Protein 8DZD (pdb70)

Solvent-accessible surface area: 12251 Å² total; per-residue (Å²): 124,16,80,98,52,150,25,1,1,30,92,0,1,154,8,102,2,42,1,3,19,0,0,9,0,0,110,92,62,30,56,85,47,2,78,133,7,1,55,45,11,93,106,50,64,108,57,6,34,79,11,1,59,73,21,1,68,62,0,20,89,38,102,80,71,20,12,66,96,10,0,50,28,28,30,76,50,78,126,42,10,9,0,27,149,33,4,100,67,11,6,79,4,2,31,76,50,131,39,9,2,30,67,1,11,96,44,0,116,153,49,78,68,105,53,88,53,0,17,115,79,158,47,84,77,65,158,34,3,4,33,106,0,1,144,8,104,3,44,1,5,17,0,0,1,0,0,84,89,62,31,54,96,100,2,70,175,8,0,65,42,8,88,117,52,59,58,108,5,26,90,39,1,32,101,70,1,67,98,1,21,88,34,99,71,68,20,15,51,96,12,0,59,44,30,44,105,64,78,140,86,10,144,16,24,183,123,6,99,67,11,5,95,9,2,29,98,55,135,34,7,2,28,66,1,18,89,45,0,123,144,38,39,79,89,2,22,7,0,7,28,80,83

Structure (mmCIF, N/CA/C/O backbone):
data_8DZD
#
_entry.id   8DZD
#
_cell.length_a   98.463
_cell.length_b   98.463
_cell.length_c   45.581
_cell.angle_alpha   90.000
_cell.angle_beta   90.000
_cell.angle_gamma   120.000
#
_symmetry.space_group_name_H-M   'P 6'
#
loop_
_entity.id
_entity.type
_entity.pdbx_description
1 polymer MS3494
2 branched beta-D-fructofuranose-(2-1)-a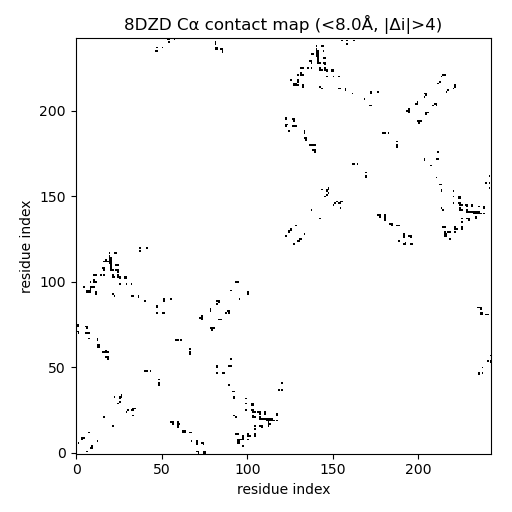lpha-D-glucopyranose
3 non-polymer 'ACETATE ION'
4 water water
#
loop_
_atom_site.group_PDB
_atom_site.id
_atom_site.type_symbol
_atom_site.label_atom_id
_atom_site.label_alt_id
_atom_site.label_comp_id
_atom_site.label_asym_id
_atom_site.label_entity_id
_atom_site.label_seq_id
_atom_site.pdbx_PDB_ins_code
_atom_site.Cartn_x
_atom_site.Cartn_y
_atom_site.Cartn_z
_atom_site.occupancy
_atom_site.B_iso_or_equiv
_atom_site.auth_seq_id
_atom_site.auth_comp_id
_atom_site.auth_asym_id
_atom_site.auth_atom_id
_atom_site.pd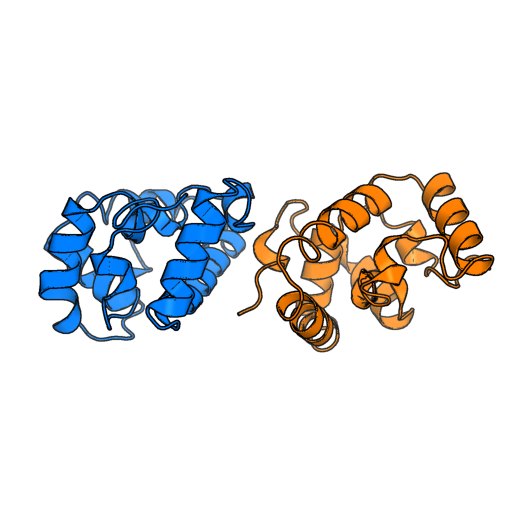bx_PDB_model_num
ATOM 1 N N . ASP A 1 2 ? 22.183 36.628 -12.608 1.000 43.764 33 ASP A N 1
ATOM 2 C CA . ASP A 1 2 ? 22.568 35.419 -11.826 1.000 43.082 33 ASP A CA 1
ATOM 3 C C . ASP A 1 2 ? 21.423 34.396 -11.797 1.000 33.697 33 ASP A C 1
ATOM 4 O O . ASP A 1 2 ? 21.701 33.218 -11.668 1.000 31.017 33 ASP A O 1
ATOM 9 N N . ALA A 1 3 ? 20.152 34.817 -11.896 1.000 31.480 34 ALA A N 1
ATOM 10 C CA . ALA A 1 3 ? 19.070 33.838 -12.034 1.000 27.755 34 ALA A CA 1
ATOM 11 C C . ALA A 1 3 ? 19.082 33.252 -13.449 1.000 30.059 34 ALA A C 1
ATOM 12 O O . ALA A 1 3 ? 19.463 33.922 -14.412 1.000 28.833 34 ALA A O 1
ATOM 14 N N . THR A 1 4 ? 18.621 32.007 -13.570 1.000 28.387 35 THR A N 1
ATOM 15 C CA . THR A 1 4 ? 18.246 31.430 -14.845 1.000 29.359 35 THR A CA 1
ATOM 16 C C . THR A 1 4 ? 16.726 31.515 -14.956 1.000 30.739 35 THR A C 1
ATOM 17 O O . THR A 1 4 ? 16.062 32.043 -14.060 1.000 28.922 35 THR A O 1
ATOM 21 N N . ASP A 1 5 ? 16.200 31.040 -16.093 1.000 30.422 36 ASP A N 1
ATOM 22 C CA . ASP A 1 5 ? 14.765 30.987 -16.345 1.000 31.673 36 ASP A CA 1
ATOM 23 C C . ASP A 1 5 ? 14.007 30.167 -15.288 1.000 27.325 36 ASP A C 1
ATOM 24 O O . ASP A 1 5 ? 12.828 30.426 -15.050 1.000 28.630 36 ASP A O 1
ATOM 29 N N . ASP A 1 6 ? 14.667 29.152 -14.719 1.000 24.641 37 ASP A N 1
ATOM 30 C CA . ASP A 1 6 ? 14.027 28.204 -13.819 1.000 26.788 37 ASP A CA 1
ATOM 31 C C . ASP A 1 6 ? 14.677 28.151 -12.435 1.000 26.268 37 ASP A C 1
ATOM 32 O O . ASP A 1 6 ? 14.171 27.447 -11.563 1.000 25.386 37 ASP A O 1
ATOM 37 N N . TYR A 1 7 ? 15.767 28.879 -12.204 1.000 25.245 38 TYR A N 1
ATOM 38 C CA . TYR A 1 7 ? 16.453 28.824 -10.922 1.000 27.646 38 TYR A CA 1
ATOM 39 C C . TYR A 1 7 ? 16.836 30.237 -10.481 1.000 26.292 38 TYR A C 1
ATOM 40 O O . TYR A 1 7 ? 17.412 30.974 -11.283 1.000 26.379 38 TYR A O 1
ATOM 49 N N . PRO A 1 8 ? 16.632 30.643 -9.202 1.000 23.624 39 PRO A N 1
ATOM 50 C CA . PRO A 1 8 ? 16.046 29.797 -8.154 1.000 25.927 39 PRO A CA 1
ATOM 51 C C . PRO A 1 8 ? 14.543 29.543 -8.191 1.000 23.336 39 PRO A C 1
ATOM 52 O O . PRO A 1 8 ? 14.081 28.584 -7.575 1.000 25.252 39 PRO A O 1
ATOM 56 N N . ILE A 1 9 ? 13.800 30.347 -8.950 1.000 21.111 40 ILE A N 1
ATOM 57 C CA . ILE A 1 9 ? 12.357 30.214 -9.007 1.000 19.848 40 ILE A CA 1
ATOM 58 C C . ILE A 1 9 ? 11.952 29.680 -10.381 1.000 21.192 40 ILE A C 1
ATOM 59 O O . ILE A 1 9 ? 12.275 30.278 -11.414 1.000 19.290 40 ILE A O 1
ATOM 64 N N . PRO A 1 10 ? 11.191 28.562 -10.432 1.000 21.120 41 PRO A N 1
ATOM 65 C CA . PRO A 1 10 ? 10.714 28.010 -11.691 1.000 19.749 41 PRO A CA 1
ATOM 66 C C . PRO A 1 10 ? 9.967 29.038 -12.515 1.000 19.383 41 PRO A C 1
ATOM 67 O O . PRO A 1 10 ? 9.147 29.808 -12.018 1.000 18.887 41 PRO A O 1
ATOM 71 N N . ASN A 1 11 ? 10.228 28.983 -13.824 1.000 19.989 42 ASN A N 1
ATOM 72 C CA . ASN A 1 11 ? 9.596 29.903 -14.748 1.000 21.640 42 ASN A CA 1
ATOM 73 C C . ASN A 1 11 ? 8.077 29.872 -14.622 1.000 18.866 42 ASN A C 1
ATOM 74 O O . ASN A 1 11 ? 7.431 30.920 -14.661 1.000 20.940 42 ASN A O 1
ATOM 79 N N . ARG A 1 12 ? 7.497 28.668 -14.519 1.000 20.322 43 ARG A N 1
ATOM 80 C CA . ARG A 1 12 ? 6.037 28.532 -14.467 1.000 22.602 43 ARG A CA 1
ATOM 81 C C . ARG A 1 12 ? 5.436 29.221 -13.240 1.000 18.952 43 ARG A C 1
ATOM 82 O O . ARG A 1 12 ? 4.294 29.703 -13.267 1.000 18.045 43 ARG A O 1
ATOM 90 N N . ILE A 1 13 ? 6.187 29.210 -12.132 1.000 18.934 44 ILE A N 1
ATOM 91 C CA . ILE A 1 13 ? 5.766 29.832 -10.886 1.000 17.914 44 ILE A CA 1
ATOM 92 C C . ILE A 1 13 ? 5.847 31.356 -10.998 1.000 19.506 44 ILE A C 1
ATOM 93 O O . ILE A 1 13 ? 5.035 32.073 -10.395 1.000 20.713 44 ILE A O 1
ATOM 98 N N . MET A 1 14 ? 6.838 31.877 -11.747 1.000 20.643 45 MET A N 1
ATOM 99 C CA . MET A 1 14 ? 6.923 33.319 -11.965 1.000 21.692 45 MET A CA 1
ATOM 100 C C . MET A 1 14 ? 5.793 33.818 -12.876 1.000 21.579 45 MET A C 1
ATOM 101 O O . MET A 1 14 ? 5.408 34.981 -12.806 1.000 20.966 45 MET A O 1
ATOM 106 N N . ARG A 1 15 ? 5.215 32.923 -13.687 1.000 23.385 46 ARG A N 1
ATOM 107 C CA . ARG A 1 15 ? 4.196 33.289 -14.662 1.000 24.084 46 ARG A CA 1
ATOM 108 C C . ARG A 1 15 ? 2.758 32.975 -14.234 1.000 24.699 46 ARG A C 1
ATOM 109 O O . ARG A 1 15 ? 1.812 33.552 -14.789 1.000 23.570 46 ARG A O 1
ATOM 117 N N . THR A 1 16 ? 2.568 32.089 -13.242 1.000 23.391 47 THR A N 1
ATOM 118 C CA . THR A 1 16 ? 1.222 31.608 -12.947 1.000 22.331 47 THR A CA 1
ATOM 119 C C . THR A 1 16 ? 0.334 32.734 -12.432 1.000 21.092 47 THR A C 1
ATOM 120 O O . THR A 1 16 ? 0.790 33.548 -11.648 1.000 21.293 47 THR A O 1
ATOM 124 N N . PRO A 1 17 ? -0.964 32.821 -12.832 1.000 22.864 48 PRO A N 1
ATOM 125 C CA . PRO A 1 17 ? -1.930 33.695 -12.158 1.000 23.266 48 PRO A CA 1
ATOM 126 C C . PRO A 1 17 ? -2.498 33.146 -10.843 1.000 21.592 48 PRO A C 1
ATOM 127 O O . PRO A 1 17 ? -3.249 33.816 -10.161 1.000 22.267 48 PRO A O 1
ATOM 131 N N . CYS A 1 18 ? -2.109 31.928 -10.465 1.000 22.447 49 CYS A N 1
ATOM 132 C CA . CYS A 1 18 ? -2.696 31.258 -9.316 1.000 21.731 49 CYS A CA 1
ATOM 133 C C . CYS A 1 18 ? -2.214 31.852 -7.989 1.000 21.557 49 CYS A C 1
ATOM 134 O O . CYS A 1 18 ? -1.106 32.386 -7.884 1.000 20.208 49 CYS A O 1
ATOM 137 N N . THR A 1 19 ? -3.045 31.674 -6.953 1.000 19.428 50 THR A N 1
ATOM 138 C CA . THR A 1 19 ? -2.651 31.941 -5.577 1.000 18.129 50 THR A CA 1
ATOM 139 C C . THR A 1 19 ? -1.798 30.787 -5.041 1.000 17.046 50 THR A C 1
ATOM 140 O O . THR A 1 19 ? -1.799 29.671 -5.587 1.000 17.113 50 THR A O 1
ATOM 144 N N . ALA A 1 20 ? -1.215 31.023 -3.857 1.000 16.505 51 ALA A N 1
ATOM 145 C CA . ALA A 1 20 ? -0.528 29.967 -3.138 1.000 16.217 51 ALA A CA 1
ATOM 146 C C . ALA A 1 20 ? -1.475 28.805 -2.875 1.000 16.229 51 ALA A C 1
ATOM 147 O O . ALA A 1 20 ? -1.072 27.641 -2.993 1.000 16.727 51 ALA A O 1
ATOM 149 N N . GLU A 1 21 ? -2.710 29.128 -2.479 1.000 16.188 52 GLU A N 1
ATOM 150 C CA . GLU A 1 21 ? -3.668 28.097 -2.078 1.000 17.361 52 GLU A CA 1
ATOM 151 C C . GLU A 1 21 ? -4.118 27.269 -3.281 1.000 17.293 52 GLU A C 1
ATOM 152 O O . GLU A 1 21 ? -4.407 26.069 -3.126 1.000 17.135 52 GLU A O 1
ATOM 158 N N . GLN A 1 22 ? -4.179 27.891 -4.468 1.000 15.694 53 GLN A N 1
ATOM 159 C CA . GLN A 1 22 ? -4.441 27.126 -5.685 1.000 16.679 53 GLN A CA 1
ATOM 160 C C . GLN A 1 22 ? -3.312 26.136 -5.983 1.000 16.493 53 GLN A C 1
ATOM 161 O O . GLN A 1 22 ? -3.559 24.977 -6.306 1.000 15.933 53 GLN A O 1
ATOM 167 N N . ILE A 1 23 ? -2.058 26.582 -5.868 1.000 17.568 54 ILE A N 1
ATOM 168 C CA . ILE A 1 23 ? -0.919 25.715 -6.151 1.000 16.838 54 ILE A CA 1
ATOM 169 C C . ILE A 1 23 ? -0.890 24.580 -5.134 1.000 16.867 54 ILE A C 1
ATOM 170 O O . ILE A 1 23 ? -0.604 23.439 -5.478 1.000 16.068 54 ILE A O 1
ATOM 175 N N . MET A 1 24 ? -1.178 24.907 -3.860 1.000 16.328 55 MET A N 1
ATOM 176 C CA . MET A 1 24 ? -1.128 23.891 -2.827 1.000 16.426 55 MET A CA 1
ATOM 177 C C . MET A 1 24 ? -2.219 22.832 -3.028 1.000 15.394 55 MET A C 1
ATOM 178 O O . MET A 1 24 ? -1.974 21.643 -2.821 1.000 17.227 55 MET A O 1
ATOM 183 N N . ALA A 1 25 ? -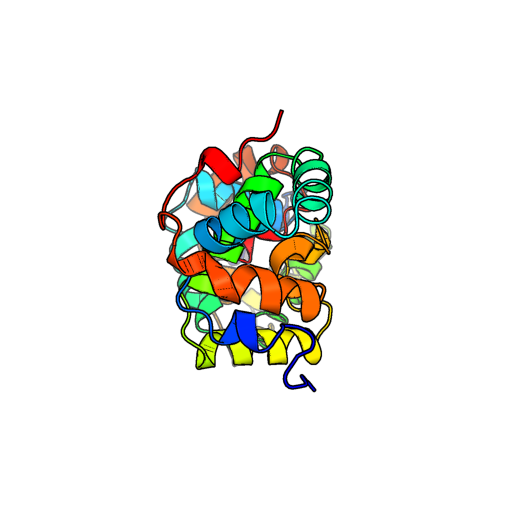3.441 23.266 -3.338 1.000 15.729 56 ALA A N 1
ATOM 184 C CA . ALA A 1 25 ? -4.532 22.345 -3.617 1.000 17.766 56 ALA A CA 1
ATOM 185 C C . ALA A 1 25 ? -4.186 21.427 -4.793 1.000 18.007 56 ALA A C 1
ATOM 186 O O . ALA A 1 25 ? -4.424 20.214 -4.729 1.000 17.876 56 ALA A O 1
ATOM 188 N N . ALA A 1 26 ? -3.590 22.010 -5.845 1.000 19.091 57 ALA A N 1
ATOM 189 C CA . ALA A 1 26 ? -3.102 21.223 -6.974 1.000 18.066 57 ALA A CA 1
ATOM 190 C C . ALA A 1 26 ? -2.058 20.213 -6.514 1.000 18.307 57 ALA A C 1
ATOM 191 O O . ALA A 1 26 ? -2.134 19.037 -6.886 1.000 19.592 57 ALA A O 1
ATOM 193 N N . ALA A 1 27 ? -1.074 20.653 -5.714 1.000 17.679 58 ALA A N 1
ATOM 194 C CA . ALA A 1 27 ? -0.033 19.758 -5.236 1.000 17.613 58 ALA A CA 1
ATOM 195 C C . ALA A 1 27 ? -0.631 18.578 -4.467 1.000 18.806 58 ALA A C 1
ATOM 196 O O . ALA A 1 27 ? -0.153 17.445 -4.582 1.000 17.520 58 ALA A O 1
ATOM 198 N N . ARG A 1 28 ? -1.636 18.872 -3.627 1.000 20.116 59 ARG A N 1
ATOM 199 C CA . ARG A 1 28 ? -2.299 17.856 -2.814 1.000 23.830 59 ARG A CA 1
ATOM 200 C C . ARG A 1 28 ? -2.807 16.719 -3.720 1.000 22.431 59 ARG A C 1
ATOM 201 O O . ARG A 1 28 ? -2.752 15.547 -3.338 1.000 23.396 59 ARG A O 1
ATOM 209 N N . ASP A 1 29 ? -3.221 17.045 -4.953 1.000 21.235 60 ASP A N 1
ATOM 210 C CA . ASP A 1 29 ? -3.746 16.061 -5.886 1.000 23.597 60 ASP A CA 1
ATOM 211 C C . ASP A 1 29 ? -2.682 15.484 -6.819 1.000 24.249 60 ASP A C 1
ATOM 212 O O . ASP A 1 29 ? -2.685 14.285 -7.037 1.000 25.244 60 ASP A O 1
ATOM 217 N N . VAL A 1 30 ? -1.794 16.299 -7.397 1.000 22.099 61 VAL A N 1
ATOM 218 C CA . VAL A 1 30 ? -0.928 15.839 -8.478 1.000 22.468 61 VAL A CA 1
ATOM 219 C C . VAL A 1 30 ? 0.527 15.697 -8.038 1.000 23.286 61 VAL A C 1
ATOM 220 O O . VAL A 1 30 ? 1.326 15.060 -8.734 1.000 22.839 61 VAL A O 1
ATOM 224 N N . GLU A 1 31 ? 0.908 16.308 -6.903 1.000 21.768 62 GLU A N 1
ATOM 225 C CA . GLU A 1 31 ? 2.236 16.127 -6.324 1.000 20.872 62 GLU A CA 1
ATOM 226 C C . GLU A 1 31 ? 2.115 15.861 -4.831 1.000 21.457 62 GLU A C 1
ATOM 227 O O . GLU A 1 31 ? 2.713 16.575 -4.023 1.000 18.141 62 GLU A O 1
ATOM 233 N N . PRO A 1 32 ? 1.372 14.797 -4.425 1.000 22.365 63 PRO A N 1
ATOM 234 C CA . PRO A 1 32 ? 1.064 14.599 -3.009 1.000 20.524 63 PRO A CA 1
ATOM 235 C C . PRO A 1 32 ? 2.284 14.384 -2.122 1.000 21.912 63 PRO A C 1
ATOM 236 O O . PRO A 1 32 ? 2.237 14.714 -0.943 1.000 23.397 63 PRO A O 1
ATOM 240 N N . VAL A 1 33 ? 3.355 13.764 -2.658 1.000 21.508 64 VAL A N 1
ATOM 241 C CA . VAL A 1 33 ? 4.541 13.559 -1.849 1.000 20.965 64 VAL A CA 1
ATOM 242 C C . VAL A 1 33 ? 5.188 14.906 -1.503 1.000 18.874 64 VAL A C 1
ATOM 243 O O . VAL A 1 33 ? 5.523 15.157 -0.337 1.000 18.915 64 VAL A O 1
ATOM 247 N N . TYR A 1 34 ? 5.331 15.789 -2.489 1.000 17.821 65 TYR A N 1
ATOM 248 C CA . TYR A 1 34 ? 5.802 17.154 -2.227 1.000 18.922 65 TYR A CA 1
ATOM 249 C C . TYR A 1 34 ? 4.929 17.901 -1.210 1.000 18.579 65 TYR A C 1
ATOM 250 O O . TYR A 1 34 ? 5.469 18.578 -0.335 1.000 17.556 65 TYR A O 1
ATOM 259 N N . TYR A 1 35 ? 3.585 17.774 -1.337 1.000 17.696 66 TYR A N 1
ATOM 260 C CA . TYR A 1 35 ? 2.693 18.468 -0.438 1.000 16.926 66 TYR A CA 1
ATOM 261 C C . TYR A 1 35 ? 2.911 17.970 0.999 1.000 16.549 66 TYR A C 1
ATOM 262 O O . TYR A 1 35 ? 3.031 18.772 1.926 1.000 16.323 66 TYR A O 1
ATOM 271 N N A GLU A 1 36 ? 2.965 16.648 1.175 0.500 17.839 67 GLU A N 1
ATOM 272 N N B GLU A 1 36 ? 2.956 16.642 1.175 0.500 17.223 67 GLU A N 1
ATOM 273 C CA A GLU A 1 36 ? 3.071 16.043 2.496 0.500 19.540 67 GLU A CA 1
ATOM 274 C CA B GLU A 1 36 ? 3.087 16.022 2.490 0.500 18.472 67 GLU A CA 1
ATOM 275 C C A GLU A 1 36 ? 4.434 16.329 3.144 0.500 19.194 67 GLU A C 1
ATOM 276 C C B GLU A 1 36 ? 4.436 16.343 3.144 0.500 18.593 67 GLU A C 1
ATOM 277 O O A GLU A 1 36 ? 4.523 16.535 4.361 0.500 18.897 67 GLU A O 1
ATOM 278 O O B GLU A 1 36 ? 4.520 16.548 4.362 0.500 18.396 67 GLU A O 1
ATOM 289 N N . ARG A 1 37 ? 5.510 16.358 2.347 1.000 18.092 68 ARG A N 1
ATOM 290 C CA . ARG A 1 37 ? 6.827 16.722 2.867 1.000 20.219 68 ARG A CA 1
ATOM 291 C C . ARG A 1 37 ? 6.821 18.170 3.359 1.000 18.758 68 ARG A C 1
ATOM 292 O O . ARG A 1 37 ? 7.312 18.496 4.444 1.000 18.920 68 ARG A O 1
ATOM 300 N N . TYR A 1 38 ? 6.210 19.037 2.559 1.000 17.459 69 TYR A N 1
ATOM 301 C CA . TYR A 1 38 ? 6.147 20.448 2.923 1.000 16.562 69 TYR A CA 1
ATOM 302 C C . TYR A 1 38 ? 5.320 20.655 4.191 1.000 16.493 69 TYR A C 1
ATOM 303 O O . TYR A 1 38 ? 5.749 21.382 5.090 1.000 16.695 69 TYR A O 1
ATOM 312 N N . MET A 1 39 ? 4.128 20.033 4.263 1.000 16.776 70 MET A N 1
ATOM 313 C CA . MET A 1 39 ? 3.258 20.248 5.416 1.000 17.273 70 MET A CA 1
ATOM 314 C C . MET A 1 39 ? 3.853 19.639 6.688 1.000 16.116 70 MET A C 1
ATOM 315 O O . MET A 1 39 ? 3.652 20.211 7.771 1.000 17.233 70 MET A O 1
ATOM 320 N N . THR A 1 40 ? 4.579 18.516 6.566 1.000 18.078 71 THR A N 1
ATOM 321 C CA . THR A 1 40 ? 5.298 17.933 7.704 1.000 21.048 71 THR A CA 1
ATOM 322 C C . THR A 1 40 ? 6.331 18.924 8.259 1.000 20.768 71 THR A C 1
ATOM 323 O O . THR A 1 40 ? 6.412 19.141 9.473 1.000 20.551 71 THR A O 1
ATOM 327 N N . ASP A 1 41 ? 7.089 19.543 7.348 1.000 18.891 72 ASP A N 1
ATOM 328 C CA . ASP A 1 41 ? 8.074 20.569 7.701 1.000 18.953 72 ASP A CA 1
ATOM 329 C C . ASP A 1 41 ? 7.391 21.776 8.360 1.000 18.522 72 ASP A C 1
ATOM 330 O O . ASP A 1 41 ? 7.714 22.186 9.469 1.000 18.613 72 ASP A O 1
ATOM 335 N N . TYR A 1 42 ? 6.366 22.311 7.695 1.000 18.334 73 TYR A N 1
ATOM 336 C CA . TYR A 1 42 ? 5.594 23.447 8.173 1.000 17.725 73 TYR A CA 1
ATOM 337 C C . TYR A 1 42 ? 5.032 23.222 9.588 1.000 19.723 73 TYR A C 1
ATOM 338 O O . TYR A 1 42 ? 5.126 24.112 10.427 1.000 17.090 73 TYR A O 1
ATOM 347 N N A LYS A 1 43 ? 4.444 22.048 9.841 0.500 20.821 74 LYS A N 1
ATOM 348 N N B LYS A 1 43 ? 4.442 22.050 9.840 0.500 21.207 74 LYS A N 1
ATOM 349 C CA A LYS A 1 43 ? 3.772 21.806 11.106 0.500 24.039 74 LYS A CA 1
ATOM 350 C CA B LYS A 1 43 ? 3.779 21.802 11.108 0.500 24.769 74 LYS A CA 1
ATOM 351 C C A LYS A 1 43 ? 4.777 21.730 12.261 0.500 25.507 74 LYS A C 1
ATOM 352 C C B LYS A 1 43 ? 4.780 21.731 12.263 0.500 25.946 74 LYS A C 1
ATOM 353 O O A LYS A 1 43 ? 4.388 21.942 13.409 0.500 27.291 74 LYS A O 1
ATOM 354 O O B LYS A 1 43 ? 4.390 21.943 13.410 0.500 27.702 74 LYS A O 1
ATOM 365 N N . ASN A 1 44 ? 6.053 21.436 11.967 1.000 24.794 75 ASN A N 1
ATOM 366 C CA . ASN A 1 44 ? 7.109 21.447 12.976 1.000 27.400 75 ASN A CA 1
ATOM 367 C C . ASN A 1 44 ? 7.653 22.846 13.283 1.000 27.927 75 ASN A C 1
ATOM 368 O O . ASN A 1 44 ? 8.541 22.979 14.116 1.000 30.285 75 ASN A O 1
ATOM 373 N N . LYS A 1 45 ? 7.154 23.895 12.638 1.000 25.335 76 LYS A N 1
ATOM 374 C CA . LYS A 1 45 ? 7.674 25.232 12.892 1.000 23.792 76 LYS A CA 1
ATOM 375 C C . LYS A 1 45 ? 6.819 25.921 13.934 1.000 22.179 76 LYS A C 1
ATOM 376 O O . LYS A 1 45 ? 5.612 25.650 14.016 1.000 22.403 76 LYS A O 1
ATOM 382 N N . PRO A 1 46 ? 7.400 26.873 14.707 1.000 24.602 77 PRO A N 1
ATOM 383 C CA . PRO A 1 46 ? 6.609 27.685 15.634 1.000 25.840 77 PRO A CA 1
ATOM 384 C C . PRO A 1 46 ? 5.561 28.512 14.894 1.000 25.115 77 PRO A C 1
ATOM 385 O O . PRO A 1 46 ? 5.743 28.834 13.707 1.000 21.532 77 PRO A O 1
ATOM 389 N N . PRO A 1 47 ? 4.463 28.921 15.575 1.000 27.231 78 PRO A N 1
ATOM 390 C CA . PRO A 1 47 ? 3.404 29.713 14.931 1.000 26.696 78 PRO A CA 1
ATOM 391 C C . PRO A 1 47 ? 3.877 30.997 14.229 1.000 24.908 78 PRO A C 1
ATOM 392 O O . PRO A 1 47 ? 3.405 31.316 13.127 1.000 23.607 78 PRO A O 1
ATOM 396 N N . HIS A 1 48 ? 4.854 31.699 14.806 1.000 23.431 79 HIS A N 1
AT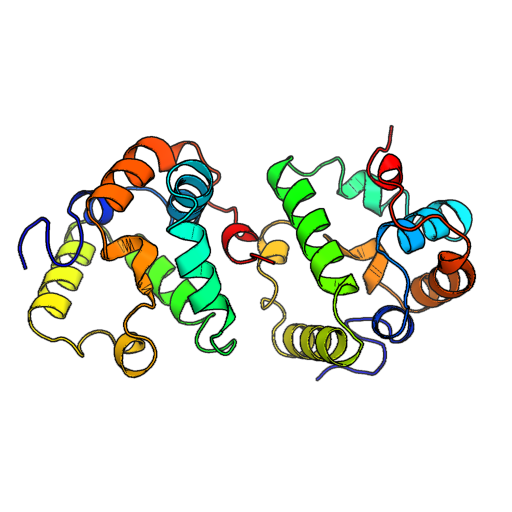OM 397 C CA . HIS A 1 48 ? 5.336 32.941 14.203 1.000 22.220 79 HIS A CA 1
ATOM 398 C C . HIS A 1 48 ? 6.036 32.656 12.865 1.000 20.472 79 HIS A C 1
ATOM 399 O O . HIS A 1 48 ? 5.992 33.474 11.953 1.000 19.550 79 HIS A O 1
ATOM 406 N N . VAL A 1 49 ? 6.677 31.486 12.745 1.000 20.663 80 VAL A N 1
ATOM 407 C CA . VAL A 1 49 ? 7.340 31.097 11.512 1.000 19.404 80 VAL A CA 1
ATOM 408 C C . VAL A 1 49 ? 6.312 30.665 10.465 1.000 17.037 80 VAL A C 1
ATOM 409 O O . VAL A 1 49 ? 6.449 30.997 9.297 1.000 16.891 80 VAL A O 1
ATOM 413 N N . GLN A 1 50 ? 5.342 29.851 10.866 1.000 16.638 81 GLN A N 1
ATOM 414 C CA . GLN A 1 50 ? 4.209 29.483 10.023 1.000 18.303 81 GLN A CA 1
ATOM 415 C C . GLN A 1 50 ? 3.526 30.705 9.416 1.000 17.213 81 GLN A C 1
ATOM 416 O O . GLN A 1 50 ? 3.322 30.789 8.191 1.000 18.148 81 GLN A O 1
ATOM 422 N N . GLN A 1 51 ? 3.219 31.676 10.263 1.000 17.155 82 GLN A N 1
ATOM 423 C CA . GLN A 1 51 ? 2.551 32.893 9.842 1.000 20.708 82 GLN A CA 1
ATOM 424 C C . GLN A 1 51 ? 3.423 33.679 8.847 1.000 18.405 82 GLN A C 1
ATOM 425 O O . GLN A 1 51 ? 2.932 34.207 7.842 1.000 15.327 82 GLN A O 1
ATOM 431 N N . ALA A 1 52 ? 4.721 33.772 9.135 1.000 17.407 83 ALA A N 1
ATOM 432 C CA . ALA A 1 52 ? 5.641 34.504 8.259 1.000 18.320 83 ALA A CA 1
ATOM 433 C C . ALA A 1 52 ? 5.732 33.857 6.870 1.000 16.061 83 ALA A C 1
ATOM 434 O O . ALA A 1 52 ? 5.781 34.574 5.866 1.000 16.285 83 ALA A O 1
ATOM 436 N N . ALA A 1 53 ? 5.756 32.517 6.815 1.000 15.334 84 ALA A N 1
ATOM 437 C CA . ALA A 1 53 ? 5.787 31.825 5.527 1.000 15.537 84 ALA A CA 1
ATOM 438 C C . ALA A 1 53 ? 4.508 32.105 4.748 1.000 15.644 84 ALA A C 1
ATOM 439 O O . ALA A 1 53 ? 4.565 32.399 3.547 1.000 17.795 84 ALA A O 1
ATOM 441 N N . ARG A 1 54 ? 3.326 31.983 5.399 1.000 16.201 85 ARG A N 1
ATOM 442 C CA . ARG A 1 54 ? 2.070 32.313 4.717 1.000 16.924 85 ARG A CA 1
ATOM 443 C C . ARG A 1 54 ? 2.076 33.759 4.201 1.000 17.400 85 ARG A C 1
ATOM 444 O O . ARG A 1 54 ? 1.768 34.021 3.021 1.000 16.895 85 ARG A O 1
ATOM 452 N N . ASP A 1 55 ? 2.489 34.696 5.060 1.000 16.079 86 ASP A N 1
ATOM 453 C CA . ASP A 1 55 ? 2.507 36.111 4.671 1.000 17.630 86 ASP A CA 1
ATOM 454 C C . ASP A 1 55 ? 3.430 36.330 3.474 1.000 16.043 86 ASP A C 1
ATOM 455 O O . ASP A 1 55 ? 3.050 37.009 2.522 1.000 15.358 86 ASP A O 1
ATOM 460 N N . ARG A 1 56 ? 4.634 35.722 3.505 1.000 17.290 87 ARG A N 1
ATOM 461 C CA . ARG A 1 56 ? 5.616 35.931 2.456 1.000 16.248 87 ARG A CA 1
ATOM 462 C C . ARG A 1 56 ? 5.207 35.301 1.121 1.000 16.061 87 ARG A C 1
ATOM 463 O O . ARG A 1 56 ? 5.469 35.885 0.068 1.000 15.362 87 ARG A O 1
ATOM 471 N N . ILE A 1 57 ? 4.592 34.106 1.149 1.000 16.634 88 ILE A N 1
ATOM 472 C CA . ILE A 1 57 ? 4.172 33.493 -0.102 1.000 16.607 88 ILE A CA 1
ATOM 473 C C . ILE A 1 57 ? 2.968 34.237 -0.691 1.000 17.805 88 ILE A C 1
ATOM 474 O O . ILE A 1 57 ? 2.827 34.334 -1.934 1.000 15.646 88 ILE A O 1
ATOM 479 N N . HIS A 1 58 ? 2.077 34.734 0.177 1.000 18.497 89 HIS A N 1
ATOM 480 C CA . HIS A 1 58 ? 0.997 35.614 -0.286 1.000 19.515 89 HIS A CA 1
ATOM 481 C C . HIS A 1 58 ? 1.566 36.868 -0.953 1.000 20.113 89 HIS A C 1
ATOM 482 O O . HIS A 1 58 ? 1.116 37.263 -2.034 1.000 19.086 89 HIS A O 1
ATOM 489 N N . TRP A 1 59 ? 2.599 37.471 -0.357 1.000 19.919 90 TRP A N 1
ATOM 490 C CA . TRP A 1 59 ? 3.255 38.617 -0.989 1.000 18.635 90 TRP A CA 1
ATOM 491 C C . TRP A 1 59 ? 3.799 38.237 -2.374 1.000 19.090 90 TRP A C 1
ATOM 492 O O . TRP A 1 59 ? 3.547 38.913 -3.368 1.000 18.196 90 TRP A O 1
ATOM 503 N N . PHE A 1 60 ? 4.496 37.099 -2.451 1.000 18.537 91 PHE A N 1
ATOM 504 C CA . PHE A 1 60 ? 5.115 36.660 -3.676 1.000 19.128 91 PHE A CA 1
ATOM 505 C C . PHE A 1 60 ? 4.078 36.542 -4.795 1.000 20.779 91 PHE A C 1
ATOM 506 O O . PHE A 1 60 ? 4.270 37.107 -5.882 1.000 20.072 91 PHE A O 1
ATOM 514 N N . PHE A 1 61 ? 2.977 35.809 -4.542 1.000 19.546 92 PHE A N 1
ATOM 515 C CA . PHE A 1 61 ? 1.989 35.595 -5.591 1.000 20.281 92 PHE A CA 1
ATOM 516 C C . PHE A 1 61 ? 1.127 36.845 -5.833 1.000 23.384 92 PHE A C 1
ATOM 517 O O . PHE A 1 61 ? 0.424 36.905 -6.841 1.000 23.918 92 PHE A O 1
ATOM 525 N N . SER A 1 62 ? 1.195 37.848 -4.956 1.000 23.104 93 SER A N 1
ATOM 526 C CA . SER A 1 62 ? 0.554 39.135 -5.218 1.000 26.984 93 SER A CA 1
ATOM 527 C C . SER A 1 62 ? 1.311 39.947 -6.273 1.000 27.669 93 SER A C 1
ATOM 528 O O . SER A 1 62 ? 0.730 40.854 -6.850 1.000 28.086 93 SER A O 1
ATOM 531 N N . MET A 1 63 ? 2.579 39.625 -6.553 1.000 25.047 94 MET A N 1
ATOM 532 C CA . MET A 1 63 ? 3.344 40.365 -7.534 1.000 25.154 94 MET A CA 1
ATOM 533 C C . MET A 1 63 ? 3.011 39.862 -8.935 1.000 27.773 94 MET A C 1
ATOM 534 O O . MET A 1 63 ? 2.601 38.711 -9.114 1.000 26.426 94 MET A O 1
ATOM 539 N N . ASP A 1 64 ? 3.297 40.709 -9.926 1.000 29.644 95 ASP A N 1
ATOM 540 C CA . ASP A 1 64 ? 3.335 40.317 -11.332 1.000 29.919 95 ASP A CA 1
ATOM 541 C C . ASP A 1 64 ? 4.673 39.647 -11.633 1.000 27.674 95 ASP A C 1
ATOM 542 O O . ASP A 1 64 ? 5.525 39.500 -10.741 1.000 27.819 95 ASP A O 1
ATOM 547 N N . TYR A 1 65 ? 4.855 39.220 -12.894 1.000 25.515 96 TYR A N 1
ATOM 548 C CA . TYR A 1 65 ? 6.067 38.531 -13.311 1.000 26.278 96 TYR A CA 1
ATOM 549 C C . TYR A 1 65 ? 7.300 39.367 -12.964 1.000 27.286 96 TYR A C 1
ATOM 550 O O . TYR A 1 65 ? 8.306 38.823 -12.524 1.000 23.840 96 TYR A O 1
ATOM 559 N N . ALA A 1 66 ? 7.248 40.677 -13.226 1.000 29.085 97 ALA A N 1
ATOM 560 C CA . ALA A 1 66 ? 8.402 41.537 -13.038 1.000 29.323 97 ALA A CA 1
ATOM 561 C C . ALA A 1 66 ? 8.864 41.489 -11.577 1.000 28.227 97 ALA A C 1
ATOM 562 O O . ALA A 1 66 ? 10.059 41.372 -11.324 1.000 28.603 97 ALA A O 1
ATOM 564 N N . GLY A 1 67 ? 7.914 41.577 -10.628 1.000 27.534 98 GLY A N 1
ATOM 565 C CA . GLY A 1 67 ? 8.244 41.534 -9.210 1.000 26.871 98 GLY A CA 1
ATOM 566 C C . GLY A 1 67 ? 8.827 40.176 -8.799 1.000 25.520 98 GLY A C 1
ATOM 567 O O . GLY A 1 67 ? 9.848 40.084 -8.112 1.000 24.062 98 GLY A O 1
ATOM 568 N N . ARG A 1 68 ? 8.187 39.110 -9.274 1.000 20.941 99 ARG A N 1
ATOM 569 C CA . ARG A 1 68 ? 8.636 37.758 -8.989 1.000 21.421 99 ARG A CA 1
ATOM 570 C C . ARG A 1 68 ? 10.034 37.503 -9.537 1.000 21.455 99 ARG A C 1
ATOM 571 O O . ARG A 1 68 ? 10.853 36.864 -8.896 1.000 19.273 99 ARG A O 1
ATOM 579 N N . ARG A 1 69 ? 10.284 37.948 -10.773 1.000 22.435 100 ARG A N 1
ATOM 580 C CA . ARG A 1 69 ? 11.584 37.807 -11.401 1.000 23.109 100 ARG A CA 1
ATOM 581 C C . ARG A 1 69 ? 12.651 38.599 -10.632 1.000 19.701 100 ARG A C 1
ATOM 582 O O . ARG A 1 69 ? 13.774 38.127 -10.519 1.000 20.748 100 ARG A O 1
ATOM 590 N N . GLN A 1 70 ? 12.343 39.803 -10.167 1.000 21.633 101 GLN A N 1
ATOM 591 C CA . GLN A 1 70 ? 13.296 40.606 -9.401 1.000 24.481 101 GLN A CA 1
ATOM 592 C C . GLN A 1 70 ? 13.637 39.910 -8.077 1.000 23.760 101 GLN A C 1
ATOM 593 O O . GLN A 1 70 ? 14.808 39.907 -7.682 1.000 21.789 101 GLN A O 1
ATOM 599 N N . TYR A 1 71 ? 12.632 39.253 -7.460 1.000 20.872 102 TYR A N 1
ATOM 600 C CA . TYR A 1 71 ? 12.847 38.458 -6.258 1.000 21.266 102 TYR A CA 1
ATOM 601 C C . TYR A 1 71 ? 13.786 37.295 -6.561 1.000 21.357 102 TYR A C 1
ATOM 602 O O . TYR A 1 71 ? 14.693 37.004 -5.785 1.000 21.493 102 TYR A O 1
ATOM 611 N N . SER A 1 72 ? 13.564 36.614 -7.693 1.000 20.406 103 SER A N 1
ATOM 612 C CA . SER A 1 72 ? 14.414 35.507 -8.101 1.000 21.103 103 SER A CA 1
ATOM 613 C C . SER A 1 72 ? 15.854 35.991 -8.296 1.000 21.332 103 SER A C 1
ATOM 614 O O . SER A 1 72 ? 16.792 35.305 -7.946 1.000 22.501 103 SER A O 1
ATOM 617 N N . GLU A 1 73 ? 16.012 37.155 -8.920 1.000 23.593 104 GLU A N 1
ATOM 618 C CA . GLU A 1 73 ? 17.321 37.739 -9.163 1.000 25.893 104 GLU A CA 1
ATOM 619 C C . GLU A 1 73 ? 17.998 38.097 -7.839 1.000 22.317 104 GLU A C 1
ATOM 620 O O . GLU A 1 73 ? 19.170 37.822 -7.657 1.000 25.685 104 GLU A O 1
ATOM 626 N N . ASN A 1 74 ? 17.261 38.730 -6.938 1.000 23.018 105 ASN A N 1
ATOM 627 C CA . ASN A 1 74 ? 17.756 39.119 -5.624 1.000 22.877 105 ASN A CA 1
ATOM 628 C C . ASN A 1 74 ? 18.274 37.891 -4.876 1.000 23.141 105 ASN A C 1
ATOM 629 O O . ASN A 1 74 ? 19.365 37.924 -4.306 1.000 25.632 105 ASN A O 1
ATOM 634 N N . THR A 1 75 ? 17.505 36.799 -4.868 1.000 21.272 106 THR A N 1
ATOM 635 C CA . THR A 1 75 ? 17.886 35.592 -4.148 1.000 21.825 106 THR A CA 1
ATOM 636 C C . THR A 1 75 ? 18.971 34.817 -4.898 1.000 23.868 106 THR A C 1
ATOM 637 O O . THR A 1 75 ? 19.747 34.124 -4.270 1.000 26.307 106 THR A O 1
ATOM 641 N N . ALA A 1 76 ? 19.045 34.910 -6.234 1.000 24.538 107 ALA A N 1
ATOM 642 C CA . ALA A 1 76 ? 20.134 34.302 -6.991 1.000 25.315 107 ALA A CA 1
ATOM 643 C C . ALA A 1 76 ? 21.469 34.990 -6.677 1.000 24.163 107 ALA A C 1
ATOM 644 O O . ALA A 1 76 ? 22.488 34.339 -6.549 1.000 24.929 107 ALA A O 1
ATOM 646 N N . THR A 1 77 ? 21.469 36.313 -6.552 1.000 27.260 108 THR A N 1
ATOM 647 C CA . THR A 1 77 ? 22.709 37.055 -6.349 1.000 29.267 108 THR A CA 1
ATOM 648 C C . THR A 1 77 ? 23.115 37.049 -4.863 1.000 31.362 108 THR A C 1
ATOM 649 O O . THR A 1 77 ? 24.294 37.145 -4.538 1.000 34.095 108 THR A O 1
ATOM 653 N N . ASP A 1 78 ? 22.147 36.905 -3.947 1.000 27.393 109 ASP A N 1
ATOM 654 C CA . ASP A 1 78 ? 22.431 36.894 -2.514 1.000 25.153 109 ASP A CA 1
ATOM 655 C C . ASP A 1 78 ? 21.596 35.798 -1.854 1.000 23.404 109 ASP A C 1
ATOM 656 O O . ASP A 1 78 ? 20.403 35.978 -1.630 1.000 20.983 109 ASP A O 1
ATOM 661 N N . ALA A 1 79 ? 22.255 34.687 -1.529 1.000 26.114 110 ALA A N 1
ATOM 662 C CA . ALA A 1 79 ? 21.630 33.530 -0.887 1.000 27.699 110 ALA A CA 1
ATOM 663 C C . ALA A 1 79 ? 21.011 33.859 0.471 1.000 28.196 110 ALA A C 1
ATOM 664 O O . ALA A 1 79 ? 20.217 33.063 0.971 1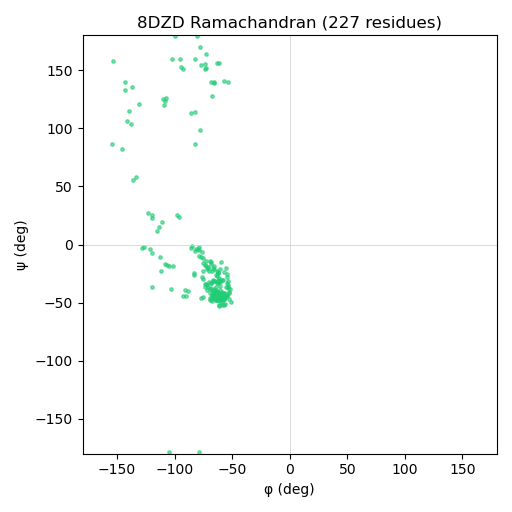.000 25.602 110 ALA A O 1
ATOM 666 N N . PHE A 1 80 ? 21.351 35.025 1.059 1.000 22.952 111 PHE A N 1
ATOM 667 C CA . PHE A 1 80 ? 20.861 35.406 2.390 1.000 21.199 111 PHE A CA 1
ATOM 668 C C . PHE A 1 80 ? 19.941 36.621 2.297 1.000 19.623 111 PHE A C 1
ATOM 669 O O . PHE A 1 80 ? 19.685 37.291 3.298 1.000 21.410 111 PHE A O 1
ATOM 677 N N . PHE A 1 81 ? 19.483 36.944 1.073 1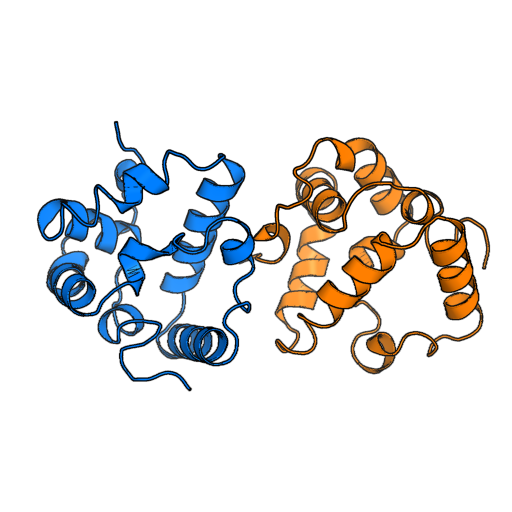.000 19.005 112 PHE A N 1
ATOM 678 C CA . PHE A 1 81 ? 18.564 38.050 0.832 1.000 18.556 112 PHE A CA 1
ATOM 679 C C . PHE A 1 81 ? 17.277 37.903 1.649 1.000 18.220 112 PHE A C 1
ATOM 680 O O . PHE A 1 81 ? 16.762 38.875 2.188 1.000 17.779 112 PHE A O 1
ATOM 688 N N . GLU A 1 82 ? 16.707 36.690 1.623 1.000 17.193 113 GLU A N 1
ATOM 689 C CA . GLU A 1 82 ? 15.417 36.425 2.258 1.000 17.262 113 GLU A CA 1
ATOM 690 C C . GLU A 1 82 ? 15.596 36.183 3.755 1.000 15.559 113 GLU A C 1
ATOM 691 O O . GLU A 1 82 ? 16.161 35.155 4.144 1.000 16.523 113 GLU A O 1
ATOM 697 N N . GLN A 1 83 ? 15.058 37.094 4.571 1.000 15.368 114 GLN A N 1
ATOM 698 C CA . GLN A 1 83 ? 15.260 37.027 6.015 1.000 16.785 114 GLN A CA 1
ATOM 699 C C . GLN A 1 83 ? 14.580 35.794 6.634 1.000 16.088 114 GLN A C 1
ATOM 700 O O . GLN A 1 83 ? 15.064 35.263 7.644 1.000 17.185 114 GLN A O 1
ATOM 706 N N . LEU A 1 84 ? 13.462 35.324 6.048 1.000 16.811 115 LEU A N 1
ATOM 707 C CA . LEU A 1 84 ? 12.778 34.142 6.560 1.000 19.100 115 LEU A CA 1
ATOM 708 C C . LEU A 1 84 ? 13.699 32.926 6.562 1.000 19.630 115 LEU A C 1
ATOM 709 O O . LEU A 1 84 ? 13.562 32.076 7.440 1.000 19.519 115 LEU A O 1
ATOM 714 N N . ALA A 1 85 ? 14.646 32.864 5.620 1.000 19.126 116 ALA A N 1
ATOM 715 C CA . ALA A 1 85 ? 15.558 31.746 5.510 1.000 18.999 116 ALA A CA 1
ATOM 716 C C . ALA A 1 85 ? 16.451 31.571 6.741 1.000 18.642 116 ALA A C 1
ATOM 717 O O . ALA A 1 85 ? 17.000 30.485 6.956 1.000 20.817 116 ALA A O 1
ATOM 719 N N . TRP A 1 86 ? 16.677 32.632 7.522 1.000 17.561 117 TRP A N 1
ATOM 720 C CA . TRP A 1 86 ? 17.411 32.483 8.782 1.000 19.803 117 TRP A CA 1
ATOM 721 C C . TRP A 1 86 ? 16.693 31.570 9.774 1.000 20.006 117 TRP A C 1
ATOM 722 O O . TRP A 1 86 ? 17.311 31.031 10.683 1.000 21.498 117 TRP A O 1
ATOM 733 N N . MET A 1 87 ? 15.386 31.471 9.619 1.000 18.460 118 MET A N 1
ATOM 734 C CA . MET A 1 87 ? 14.558 30.661 10.488 1.000 22.696 118 MET A CA 1
ATOM 735 C C . MET A 1 87 ? 14.183 29.355 9.787 1.000 21.769 118 MET A C 1
ATOM 736 O O . MET A 1 87 ? 14.103 28.324 10.434 1.000 23.372 118 MET A O 1
ATOM 741 N N . TRP A 1 88 ? 13.907 29.408 8.478 1.000 17.854 119 TRP A N 1
ATOM 742 C CA . TRP A 1 88 ? 13.368 28.265 7.766 1.000 15.710 119 TRP A CA 1
ATOM 743 C C . TRP A 1 88 ? 13.747 28.364 6.294 1.000 15.899 119 TRP A C 1
ATOM 744 O O . TRP A 1 88 ? 12.973 28.865 5.494 1.000 15.184 119 TRP A O 1
ATOM 755 N N . PRO A 1 89 ? 14.939 27.867 5.898 1.000 15.512 120 PRO A N 1
ATOM 756 C CA . PRO A 1 89 ? 15.374 27.959 4.509 1.000 15.433 120 PRO A CA 1
ATOM 757 C C . PRO A 1 89 ? 14.380 27.405 3.501 1.000 15.316 120 PRO A C 1
ATOM 758 O O . PRO A 1 89 ? 14.288 27.932 2.405 1.000 17.018 120 PRO A O 1
ATOM 762 N N . ASN A 1 90 ? 13.652 26.335 3.867 1.000 15.413 121 ASN A N 1
ATOM 763 C CA . ASN A 1 90 ? 12.746 25.641 2.959 1.000 14.996 121 ASN A CA 1
ATOM 764 C C . ASN A 1 90 ? 11.290 26.089 3.136 1.000 15.068 121 ASN A C 1
ATOM 765 O O . ASN A 1 90 ? 10.375 25.351 2.756 1.000 15.217 121 ASN A O 1
ATOM 770 N N . TRP A 1 91 ? 11.083 27.318 3.634 1.000 14.198 122 TRP A N 1
ATOM 771 C CA . TRP A 1 91 ? 9.744 27.898 3.814 1.000 14.936 122 TRP A CA 1
ATOM 772 C C . TRP A 1 91 ? 8.913 27.886 2.530 1.000 13.634 122 TRP A C 1
ATOM 773 O O . TRP A 1 91 ? 7.667 27.944 2.604 1.000 14.743 122 TRP A O 1
ATOM 784 N N . ALA A 1 92 ? 9.550 27.873 1.348 1.000 14.615 123 ALA A N 1
ATOM 785 C CA . ALA A 1 92 ? 8.820 27.884 0.073 1.000 14.305 123 ALA A CA 1
ATOM 786 C C . ALA A 1 92 ? 9.169 26.701 -0.816 1.000 15.254 123 ALA A C 1
ATOM 787 O O . ALA A 1 92 ? 8.999 26.775 -2.047 1.000 14.627 123 ALA A O 1
ATOM 789 N N . LYS A 1 93 ? 9.580 25.585 -0.196 1.000 16.828 124 LYS A N 1
ATOM 790 C CA . LYS A 1 93 ? 10.074 24.442 -0.953 1.000 17.840 124 LYS A CA 1
ATOM 791 C C . LYS A 1 93 ? 9.025 23.878 -1.913 1.000 19.147 124 LYS A C 1
ATOM 792 O O . LYS A 1 93 ? 9.344 23.544 -3.052 1.000 18.806 124 LYS A O 1
ATOM 798 N N . LEU A 1 94 ? 7.754 23.835 -1.478 1.000 18.820 125 LEU A N 1
ATOM 799 C CA . LEU A 1 94 ? 6.698 23.312 -2.335 1.000 17.621 125 LEU A CA 1
ATOM 800 C C . LEU A 1 94 ? 6.557 24.121 -3.630 1.000 17.894 125 LEU A C 1
ATOM 801 O O . LEU A 1 94 ? 6.177 23.566 -4.650 1.000 20.279 125 LEU A O 1
ATOM 806 N N . PHE A 1 95 ? 6.841 25.425 -3.576 1.000 17.260 126 PHE A N 1
ATOM 807 C CA . PHE A 1 95 ? 6.644 26.347 -4.684 1.000 17.469 126 PHE A CA 1
ATOM 808 C C . PHE A 1 95 ? 7.895 26.447 -5.561 1.000 19.939 126 PHE A C 1
ATOM 809 O O . PHE A 1 95 ? 7.767 26.562 -6.784 1.000 19.735 126 PHE A O 1
ATOM 817 N N . PHE A 1 96 ? 9.101 26.445 -4.947 1.000 18.755 127 PHE A N 1
ATOM 818 C CA . PHE A 1 96 ? 10.295 26.856 -5.670 1.000 20.190 127 PHE A CA 1
ATOM 819 C C . PHE A 1 96 ? 11.314 25.736 -5.920 1.000 23.169 127 PHE A C 1
ATOM 820 O O . PHE A 1 96 ? 12.272 25.955 -6.679 1.000 26.996 127 PHE A O 1
ATOM 828 N N . ASN A 1 97 ? 11.160 24.573 -5.293 1.000 22.667 128 ASN A N 1
ATOM 829 C CA . ASN A 1 97 ? 12.187 23.530 -5.312 1.000 23.748 128 ASN A CA 1
ATOM 830 C C . ASN A 1 97 ? 12.538 23.063 -6.735 1.000 24.504 128 ASN A C 1
ATOM 831 O O . ASN A 1 97 ? 13.734 22.947 -7.046 1.000 23.516 128 ASN A O 1
ATOM 836 N N . ASN A 1 98 ? 11.552 22.689 -7.560 1.000 23.092 129 ASN A N 1
ATOM 837 C CA . ASN A 1 98 ? 11.922 22.223 -8.892 1.000 24.727 129 ASN A CA 1
ATOM 838 C C . ASN A 1 98 ? 10.833 22.428 -9.933 1.000 24.474 129 ASN A C 1
ATOM 839 O O . ASN A 1 98 ? 9.620 22.472 -9.669 1.000 23.456 129 ASN A O 1
ATOM 844 N N . LYS A 1 99 ? 11.329 22.453 -11.177 1.000 24.534 130 LYS A N 1
ATOM 845 C CA . LYS A 1 99 ? 10.496 22.843 -12.288 1.000 27.540 130 LYS A CA 1
ATOM 846 C C . LYS A 1 99 ? 9.515 21.735 -12.670 1.000 26.735 130 LYS A C 1
ATOM 847 O O . LYS A 1 99 ? 8.508 22.061 -13.294 1.000 28.483 130 LYS A O 1
ATOM 853 N N . GLY A 1 100 ? 9.781 20.463 -12.351 1.000 25.617 131 GLY A N 1
ATOM 854 C CA . GLY A 1 100 ? 8.826 19.406 -12.672 1.000 24.853 131 GLY A CA 1
ATOM 855 C C . GLY A 1 100 ? 7.538 19.537 -11.858 1.000 23.894 131 GLY A C 1
ATOM 856 O O . GLY A 1 100 ? 6.416 19.493 -12.385 1.000 23.510 131 GLY A O 1
ATOM 857 N N . VAL A 1 101 ? 7.731 19.717 -10.542 1.000 24.352 132 VAL A N 1
ATOM 858 C CA . VAL A 1 101 ? 6.630 19.972 -9.636 1.000 22.490 132 VAL A CA 1
ATOM 859 C C . VAL A 1 101 ? 5.876 21.240 -10.054 1.000 21.607 132 VAL A C 1
ATOM 860 O O . VAL A 1 101 ? 4.635 21.255 -10.084 1.000 20.751 132 VAL A O 1
ATOM 864 N N . ALA A 1 102 ? 6.629 22.298 -10.414 1.000 22.279 133 ALA A N 1
ATOM 865 C CA . ALA A 1 102 ? 6.056 23.569 -10.840 1.000 21.087 133 ALA A CA 1
ATOM 866 C C . ALA A 1 102 ? 5.165 23.406 -12.081 1.000 22.315 133 ALA A C 1
ATOM 867 O O . ALA A 1 102 ? 4.085 24.000 -12.157 1.000 21.743 133 ALA A O 1
ATOM 869 N N . ALA A 1 103 ? 5.607 22.595 -13.045 1.000 23.054 134 ALA A N 1
ATOM 870 C CA . ALA A 1 103 ? 4.843 22.365 -14.267 1.000 25.451 134 ALA A CA 1
ATOM 871 C C . ALA A 1 103 ? 3.547 21.618 -13.945 1.000 23.471 134 ALA A C 1
ATOM 872 O O . ALA A 1 103 ? 2.496 22.022 -14.425 1.000 25.500 134 ALA A O 1
ATOM 874 N N . ASN A 1 104 ? 3.625 20.563 -13.111 1.000 24.497 135 ASN A N 1
ATOM 875 C CA . ASN A 1 104 ? 2.457 19.744 -12.803 1.000 26.873 135 ASN A CA 1
ATOM 876 C C . ASN A 1 104 ? 1.397 20.556 -12.048 1.000 26.337 135 ASN A C 1
ATOM 877 O O . ASN A 1 104 ? 0.196 20.443 -12.334 1.000 24.687 135 ASN A O 1
ATOM 882 N N . THR A 1 105 ? 1.838 21.325 -11.037 1.000 22.963 136 THR A N 1
ATOM 883 C CA . THR A 1 105 ? 0.914 22.104 -10.243 1.000 22.617 136 THR A CA 1
ATOM 884 C C . THR A 1 105 ? 0.320 23.251 -11.065 1.000 23.418 136 THR A C 1
ATOM 885 O O . THR A 1 105 ? -0.885 23.499 -11.001 1.000 22.388 136 THR A O 1
ATOM 889 N N . THR A 1 106 ? 1.135 24.001 -11.817 1.000 20.877 137 THR A N 1
ATOM 890 C CA . THR A 1 106 ? 0.612 25.160 -12.547 1.000 22.562 137 THR A CA 1
ATOM 891 C C . THR A 1 106 ? -0.259 24.739 -13.741 1.000 22.462 137 THR A C 1
ATOM 892 O O . THR A 1 106 ? -1.072 25.518 -14.220 1.000 23.777 137 THR A O 1
ATOM 896 N N . ASP A 1 107 ? -0.101 23.507 -14.223 1.000 23.156 138 ASP A N 1
ATOM 897 C CA . ASP A 1 107 ? -0.961 22.990 -15.276 1.000 24.218 138 ASP A CA 1
ATOM 898 C C . ASP A 1 107 ? -2.418 22.904 -14.829 1.000 26.310 138 ASP A C 1
ATOM 899 O O . ASP A 1 107 ? -3.276 22.935 -15.703 1.000 24.382 138 ASP A O 1
ATOM 904 N N . VAL A 1 108 ? -2.699 22.746 -13.509 1.000 24.212 139 VAL A N 1
ATOM 905 C CA . VAL A 1 108 ? -4.068 22.540 -13.054 1.000 23.875 139 VAL A CA 1
ATOM 906 C C . VAL A 1 108 ? -4.513 23.490 -11.937 1.000 24.436 139 VAL A C 1
ATOM 907 O O . VAL A 1 108 ? -5.697 23.486 -11.601 1.000 20.913 139 VAL A O 1
ATOM 911 N N . CYS A 1 109 ? -3.638 24.368 -11.419 1.000 22.401 140 CYS A N 1
ATOM 912 C CA . CYS A 1 109 ? -3.959 25.131 -10.212 1.000 23.585 140 CYS A CA 1
ATOM 913 C C . CYS A 1 109 ? -5.181 26.034 -10.414 1.000 22.729 140 CYS A C 1
ATOM 914 O O . CYS A 1 109 ? -5.913 26.301 -9.463 1.000 19.497 140 CYS A O 1
ATOM 917 N N . GLU A 1 110 ? -5.430 26.483 -11.649 1.000 21.644 141 GLU A N 1
ATOM 918 C CA . GLU A 1 110 ? -6.507 27.426 -11.913 1.000 24.612 141 GLU A CA 1
ATOM 919 C C . GLU A 1 110 ? -7.872 26.782 -11.704 1.000 20.987 141 GLU A C 1
ATOM 920 O O . GLU A 1 110 ? -8.853 27.476 -11.638 1.000 21.027 141 GLU A O 1
ATOM 926 N N . GLN A 1 111 ? -7.947 25.460 -11.620 1.000 23.101 142 GLN A N 1
ATOM 927 C CA . GLN A 1 111 ? -9.209 24.762 -11.422 1.000 24.491 142 GLN A CA 1
ATOM 928 C C . GLN A 1 111 ? -9.649 24.811 -9.956 1.000 24.994 142 GLN A C 1
ATOM 929 O O . GLN A 1 111 ? -10.755 24.376 -9.656 1.000 25.827 142 GLN A O 1
ATOM 935 N N . TYR A 1 112 ? -8.784 25.274 -9.041 1.000 21.263 143 TYR A N 1
ATOM 936 C CA . TYR A 1 112 ? -9.088 25.222 -7.618 1.000 20.771 143 TYR A CA 1
ATOM 937 C C . TYR A 1 112 ? -9.511 26.603 -7.129 1.000 21.987 143 TYR A C 1
ATOM 938 O O . TYR A 1 112 ? -9.209 27.622 -7.745 1.000 21.565 143 TYR A O 1
ATOM 947 N N . PRO A 1 113 ? -10.214 26.695 -5.983 1.000 21.778 144 PRO A N 1
ATOM 948 C CA . PRO A 1 113 ? -10.592 27.991 -5.434 1.000 22.484 144 PRO A CA 1
ATOM 949 C C . PRO A 1 113 ? -9.397 28.811 -4.912 1.000 22.365 144 PRO A C 1
ATOM 950 O O . PRO A 1 113 ? -8.472 28.294 -4.293 1.000 18.627 144 PRO A O 1
ATOM 954 N N . PRO A 1 114 ? -9.401 30.138 -5.152 1.000 21.456 145 PRO A N 1
ATOM 955 C CA . PRO A 1 114 ? -8.272 30.991 -4.796 1.000 21.096 145 PRO A CA 1
ATOM 956 C C . PRO A 1 114 ? -7.966 31.078 -3.300 1.000 21.042 145 PRO A C 1
ATOM 957 O O . PRO A 1 114 ? -6.794 31.266 -2.951 1.000 20.796 145 PRO A O 1
ATOM 961 N N . ASP A 1 115 ? -8.980 30.972 -2.433 1.000 19.562 146 ASP A N 1
ATOM 962 C CA . ASP A 1 115 ? -8.803 31.393 -1.039 1.000 23.277 146 ASP A CA 1
ATOM 963 C C . ASP A 1 115 ? -9.023 30.261 -0.042 1.000 22.505 146 ASP A C 1
ATOM 964 O O . ASP A 1 115 ? -9.264 30.521 1.147 1.000 24.899 146 ASP A O 1
ATOM 969 N N . ASP A 1 116 ? -8.874 29.007 -0.494 1.000 21.873 147 ASP A N 1
ATOM 970 C CA . ASP A 1 116 ? -9.145 27.874 0.379 1.000 20.897 147 ASP A CA 1
ATOM 971 C C . ASP A 1 116 ? -7.990 27.624 1.350 1.000 20.909 147 ASP A C 1
ATOM 972 O O . ASP A 1 116 ? -7.042 26.898 1.037 1.000 18.497 147 ASP A O 1
ATOM 977 N N . MET A 1 117 ? -8.165 28.125 2.580 1.000 20.495 148 MET A N 1
ATOM 978 C CA . MET A 1 117 ? -7.114 28.098 3.574 1.000 19.598 148 MET A CA 1
ATOM 979 C C . MET A 1 117 ? -6.978 26.737 4.221 1.000 19.792 148 MET A C 1
ATOM 980 O O . MET A 1 117 ? -6.043 26.523 4.985 1.000 20.428 148 MET A O 1
ATOM 985 N N . SER A 1 118 ? -7.868 25.789 3.899 1.000 19.354 149 SER A N 1
ATOM 986 C CA . SER A 1 118 ? -7.791 24.445 4.444 1.000 19.253 149 SER A CA 1
ATOM 987 C C . SER A 1 118 ? -6.505 23.731 4.019 1.000 18.344 149 SER A C 1
ATOM 988 O O . SER A 1 118 ? -6.096 22.772 4.680 1.000 17.044 149 SER A O 1
ATOM 991 N N . VAL A 1 119 ? -5.886 24.164 2.905 1.000 18.219 150 VAL A N 1
ATOM 992 C CA . VAL A 1 119 ? -4.597 23.602 2.494 1.000 18.786 150 VAL A CA 1
ATOM 993 C C . VAL A 1 119 ? -3.504 23.822 3.555 1.000 17.973 150 VAL A C 1
ATOM 994 O O . VAL A 1 119 ? -2.494 23.101 3.524 1.000 19.240 150 VAL A O 1
ATOM 998 N N . TRP A 1 120 ? -3.665 24.808 4.463 1.000 18.567 151 TRP A N 1
ATOM 999 C CA . TRP A 1 120 ? -2.681 25.067 5.520 1.000 21.069 151 TRP A CA 1
ATOM 1000 C C . TRP A 1 120 ? -2.899 24.204 6.759 1.000 24.072 151 TRP A C 1
ATOM 1001 O O . TRP A 1 120 ? -2.126 24.326 7.713 1.000 21.807 151 TRP A O 1
ATOM 1012 N N . ASN A 1 121 ? -3.959 23.390 6.772 1.000 24.713 152 ASN A N 1
ATOM 1013 C CA . ASN A 1 121 ? -4.256 22.514 7.904 1.000 31.456 152 ASN A CA 1
ATOM 1014 C C . ASN A 1 121 ? -3.957 21.083 7.486 1.000 33.420 152 ASN A C 1
ATOM 1015 O O . ASN A 1 121 ? -4.493 20.580 6.499 1.000 36.312 152 ASN A O 1
ATOM 1020 N N . TRP A 1 122 ? -3.094 20.422 8.246 1.000 38.826 153 TRP A N 1
ATOM 1021 C CA . TRP A 1 122 ? -2.731 19.056 7.905 1.000 47.037 153 TRP A CA 1
ATOM 1022 C C . TRP A 1 122 ? -2.544 18.220 9.173 1.000 54.447 153 TRP A C 1
ATOM 1023 O O . TRP A 1 122 ? -1.882 18.660 10.113 1.000 49.471 153 TRP A O 1
ATOM 1034 N N . ASP A 1 123 ? -3.145 17.018 9.182 1.000 64.156 154 ASP A N 1
ATOM 1035 C CA . ASP A 1 123 ? -3.447 16.258 10.391 1.000 69.026 154 ASP A CA 1
ATOM 1036 C C . ASP A 1 123 ? -4.173 17.163 11.394 1.000 73.365 154 ASP A C 1
ATOM 1037 O O . ASP A 1 123 ? -4.682 16.606 12.382 1.000 76.585 154 ASP A O 1
ATOM 1042 N N . ALA B 1 3 ? 25.383 64.905 24.205 1.000 72.582 34 ALA B N 1
ATOM 1043 C CA . ALA B 1 3 ? 24.469 63.792 24.562 1.000 71.996 34 ALA B CA 1
ATOM 1044 C C . ALA B 1 3 ? 24.136 63.847 26.050 1.000 68.883 34 ALA B C 1
ATOM 1045 O O . ALA B 1 3 ? 24.964 64.224 26.875 1.000 66.889 34 ALA B O 1
ATOM 1047 N N . THR B 1 4 ? 22.893 63.484 26.359 1.000 68.506 35 THR B N 1
ATOM 1048 C CA . THR B 1 4 ? 22.480 63.159 27.711 1.000 71.126 35 THR B CA 1
ATOM 1049 C C . THR B 1 4 ? 22.352 61.639 27.783 1.000 71.027 35 THR B C 1
ATOM 1050 O O . THR B 1 4 ? 22.618 60.936 26.804 1.000 58.416 35 THR B O 1
ATOM 1054 N N . ASP B 1 5 ? 21.948 61.145 28.959 1.000 72.100 36 ASP B N 1
ATOM 1055 C CA . ASP B 1 5 ? 21.603 59.743 29.126 1.000 73.828 36 ASP B CA 1
ATOM 1056 C C . ASP B 1 5 ? 20.360 59.383 28.308 1.000 67.943 36 ASP B C 1
ATOM 1057 O O . ASP B 1 5 ? 20.151 58.199 28.053 1.000 67.025 36 ASP B O 1
ATOM 1062 N N . ASP B 1 6 ? 19.544 60.365 27.883 1.000 62.999 37 ASP B N 1
ATOM 1063 C CA . ASP B 1 6 ? 18.280 60.053 27.228 1.000 58.735 37 ASP B CA 1
ATOM 1064 C C . ASP B 1 6 ? 18.179 60.598 25.802 1.000 53.234 37 ASP B C 1
ATOM 1065 O O . ASP B 1 6 ? 17.224 60.288 25.099 1.000 53.693 37 ASP B O 1
ATOM 1070 N N . TYR B 1 7 ? 19.159 61.397 25.368 1.000 52.343 38 TYR B N 1
ATOM 1071 C CA . TYR B 1 7 ? 19.130 61.995 24.041 1.000 53.602 38 TYR B CA 1
ATOM 1072 C C . TYR B 1 7 ? 20.544 62.038 23.474 1.000 44.651 38 TYR B C 1
ATOM 1073 O O . TYR B 1 7 ? 21.453 62.407 24.216 1.000 45.627 38 TYR B O 1
ATOM 1082 N N . PRO B 1 8 ? 20.816 61.763 22.169 1.000 37.828 39 PRO B N 1
ATOM 1083 C CA . PRO B 1 8 ? 19.814 61.377 21.171 1.000 35.764 39 PRO B CA 1
ATOM 1084 C C . PRO B 1 8 ? 19.282 59.935 21.183 1.000 35.806 39 PRO B C 1
ATOM 1085 O O . PRO B 1 8 ? 18.331 59.615 20.467 1.000 37.785 39 PRO B O 1
ATOM 1089 N N . ILE B 1 9 ? 19.922 59.050 21.952 1.000 30.700 40 ILE B N 1
ATOM 1090 C CA . ILE B 1 9 ? 19.469 57.677 22.052 1.000 27.893 40 ILE B CA 1
ATOM 1091 C C . ILE B 1 9 ? 18.835 57.478 23.421 1.000 26.685 40 ILE B C 1
ATOM 1092 O O . ILE B 1 9 ? 19.461 57.741 24.447 1.000 24.640 40 ILE B O 1
ATOM 1097 N N . PRO B 1 10 ? 17.577 56.981 23.478 1.000 26.392 41 PRO B N 1
ATOM 1098 C CA . PRO B 1 10 ? 16.913 56.796 24.764 1.000 22.417 41 PRO B CA 1
ATOM 1099 C C . PRO B 1 10 ? 17.707 55.895 25.687 1.000 24.543 41 PRO B C 1
ATOM 1100 O O . PRO B 1 10 ? 18.231 54.852 25.252 1.000 21.614 41 PRO B O 1
ATOM 1104 N N . ASN B 1 11 ? 17.727 56.262 26.982 1.000 21.941 42 ASN B N 1
ATOM 1105 C CA . ASN B 1 11 ? 18.416 55.460 27.973 1.000 25.152 42 ASN B CA 1
ATOM 1106 C C . ASN B 1 11 ? 17.971 53.997 27.931 1.000 24.380 42 ASN B C 1
ATOM 1107 O O . ASN B 1 11 ? 18.814 53.112 28.053 1.000 22.148 42 ASN B O 1
ATOM 1112 N N . ARG B 1 12 ? 16.668 53.727 27.773 1.000 23.590 43 ARG B N 1
ATOM 1113 C CA . ARG B 1 12 ? 16.172 52.354 27.753 1.000 24.636 43 ARG B CA 1
ATOM 1114 C C . ARG B 1 12 ? 16.775 51.513 26.619 1.000 22.692 43 ARG B C 1
ATOM 1115 O O . ARG B 1 12 ? 16.942 50.298 26.780 1.000 22.824 43 ARG B O 1
ATOM 1123 N N . ILE B 1 13 ? 17.011 52.143 25.463 1.000 19.631 44 ILE B N 1
ATOM 1124 C CA . ILE B 1 13 ? 17.603 51.473 24.309 1.000 21.050 44 ILE B CA 1
ATOM 1125 C C . ILE B 1 13 ? 19.098 51.220 24.533 1.000 22.166 44 ILE B C 1
ATOM 1126 O O . ILE B 1 13 ? 19.632 50.186 24.124 1.000 21.230 44 ILE B O 1
ATOM 1131 N N . MET B 1 14 ? 19.768 52.141 25.247 1.000 22.372 45 MET B N 1
ATOM 1132 C CA . MET B 1 14 ? 21.179 51.950 25.569 1.000 23.042 45 MET B CA 1
ATOM 1133 C C . MET B 1 14 ? 21.373 50.837 26.606 1.000 21.506 45 MET B C 1
ATOM 1134 O O . MET B 1 14 ? 22.460 50.280 26.699 1.000 20.119 45 MET B O 1
ATOM 1139 N N . ARG B 1 15 ? 20.307 50.487 27.349 1.000 23.281 46 ARG B N 1
ATOM 1140 C CA . ARG B 1 15 ? 20.368 49.492 28.409 1.000 24.607 46 ARG B CA 1
ATOM 1141 C C . ARG B 1 15 ? 19.714 48.162 28.060 1.000 24.312 46 ARG B C 1
ATOM 1142 O O . ARG B 1 15 ? 19.946 47.191 28.757 1.000 22.664 46 ARG B O 1
ATOM 1150 N N . THR B 1 16 ? 18.860 48.090 27.026 1.000 21.376 47 THR B N 1
ATOM 1151 C CA . THR B 1 16 ? 18.093 46.867 26.805 1.000 20.689 47 THR B CA 1
ATOM 1152 C C . THR B 1 16 ? 19.011 45.700 26.435 1.000 20.588 47 THR B C 1
ATOM 1153 O O . THR B 1 16 ? 19.954 45.884 25.666 1.000 18.494 47 THR B O 1
ATOM 1157 N N . PRO B 1 17 ? 18.766 44.469 26.963 1.000 20.991 48 PRO B N 1
ATOM 1158 C CA . PRO B 1 17 ? 19.456 43.271 26.480 1.000 23.080 48 PRO B CA 1
ATOM 1159 C C . PRO B 1 17 ? 18.860 42.667 25.200 1.000 20.344 48 PRO B C 1
ATOM 1160 O O . PRO B 1 17 ? 19.413 41.728 24.653 1.000 22.855 48 PRO B O 1
ATOM 1164 N N . CYS B 1 18 ? 17.756 43.231 24.717 1.000 19.705 49 CYS B N 1
ATOM 1165 C CA . CYS B 1 18 ? 17.003 42.687 23.601 1.000 20.547 49 CYS B CA 1
ATOM 1166 C C . CYS B 1 18 ? 17.734 42.894 22.273 1.000 18.938 49 CYS B C 1
ATOM 1167 O O . CYS B 1 18 ? 18.477 43.873 22.110 1.000 17.707 49 CYS B O 1
ATOM 1170 N N . THR B 1 19 ? 17.463 41.969 21.328 1.000 17.802 50 THR B N 1
ATOM 1171 C CA . THR B 1 19 ? 17.857 42.156 19.939 1.000 17.795 50 THR B CA 1
ATOM 1172 C C . THR B 1 19 ? 16.967 43.211 19.272 1.000 16.980 50 THR B C 1
ATOM 1173 O O . THR B 1 19 ? 15.868 43.547 19.736 1.000 16.153 50 THR B O 1
ATOM 1177 N N . ALA B 1 20 ? 17.438 43.705 18.123 1.000 15.670 51 ALA B N 1
ATOM 1178 C CA . ALA B 1 20 ? 16.634 44.542 17.254 1.000 16.072 51 ALA B CA 1
ATOM 1179 C C . ALA B 1 20 ? 15.305 43.844 16.938 1.000 14.499 51 ALA B C 1
ATOM 1180 O O . ALA B 1 20 ? 14.261 44.472 16.908 1.000 15.107 51 ALA B O 1
ATOM 1182 N N . GLU B 1 21 ? 15.353 42.532 16.691 1.000 15.352 52 GLU B N 1
ATOM 1183 C CA . GLU B 1 21 ? 14.196 41.734 16.310 1.000 14.710 52 GLU B CA 1
ATOM 1184 C C . GLU B 1 21 ? 13.180 41.673 17.440 1.000 15.898 52 GLU B C 1
ATOM 1185 O O . GLU B 1 21 ? 11.979 41.673 17.191 1.000 15.764 52 GLU B O 1
ATOM 1191 N N . GLN B 1 22 ? 13.664 41.571 18.683 1.000 14.374 53 GLN B N 1
ATOM 1192 C CA . GLN B 1 22 ? 12.772 41.618 19.831 1.000 15.593 53 GLN B CA 1
ATOM 1193 C C . GLN B 1 22 ? 12.075 42.968 19.944 1.000 15.745 53 GLN B C 1
ATOM 1194 O O . GLN B 1 22 ? 10.875 43.026 20.166 1.000 17.013 53 GLN B O 1
ATOM 1200 N N . ILE B 1 23 ? 12.820 44.064 19.789 1.000 16.018 54 ILE B N 1
ATOM 1201 C CA . ILE B 1 23 ? 12.235 45.395 19.844 1.000 17.551 54 ILE B CA 1
ATOM 1202 C C . ILE B 1 23 ? 11.194 45.567 18.747 1.000 17.534 54 ILE B C 1
ATOM 1203 O O . ILE B 1 23 ? 10.122 46.149 18.985 1.000 17.834 54 ILE B O 1
ATOM 1208 N N . MET B 1 24 ? 11.524 45.107 17.527 1.000 15.966 55 MET B N 1
ATOM 1209 C CA . MET B 1 24 ? 10.626 45.287 16.402 1.000 16.550 55 MET B CA 1
ATOM 1210 C C . MET B 1 24 ? 9.340 44.471 16.590 1.000 16.039 55 MET B C 1
ATOM 1211 O O . MET B 1 24 ? 8.264 44.959 16.285 1.000 16.642 55 MET B O 1
ATOM 1216 N N . ALA B 1 25 ? 9.465 43.224 17.051 1.000 16.398 56 ALA B N 1
ATOM 1217 C CA . ALA B 1 25 ? 8.315 42.381 17.322 1.000 18.304 56 ALA B CA 1
ATOM 1218 C C . ALA B 1 25 ? 7.428 43.041 18.375 1.000 20.392 56 ALA B C 1
ATOM 1219 O O . ALA B 1 25 ? 6.211 43.053 18.212 1.000 18.996 56 ALA B O 1
ATOM 1221 N N . ALA B 1 26 ? 8.043 43.600 19.438 1.000 20.922 57 ALA B N 1
ATOM 1222 C CA . ALA B 1 26 ? 7.305 44.331 20.451 1.000 21.078 57 ALA B CA 1
ATOM 1223 C C . ALA B 1 26 ? 6.568 45.511 19.802 1.000 21.278 57 ALA B C 1
ATOM 1224 O O . ALA B 1 26 ? 5.369 45.692 20.033 1.000 21.009 57 ALA B O 1
ATOM 1226 N N . ALA B 1 27 ? 7.274 46.310 18.997 1.000 19.399 58 ALA B N 1
ATOM 1227 C CA . ALA B 1 27 ? 6.668 47.465 18.340 1.000 20.697 58 ALA B CA 1
ATOM 1228 C C . ALA B 1 27 ? 5.458 47.047 17.496 1.000 21.916 58 ALA B C 1
ATOM 1229 O O . ALA B 1 27 ? 4.458 47.752 17.456 1.000 22.866 58 ALA B O 1
ATOM 1231 N N . ARG B 1 28 ? 5.594 45.928 16.780 1.000 23.802 59 ARG B N 1
ATOM 1232 C CA . ARG B 1 28 ? 4.562 45.400 15.900 1.000 25.592 59 ARG B CA 1
ATOM 1233 C C . ARG B 1 28 ? 3.271 45.208 16.695 1.000 27.644 59 ARG B C 1
ATOM 1234 O O . ARG B 1 28 ? 2.187 45.492 16.189 1.000 28.616 59 ARG B O 1
ATOM 1242 N N . ASP B 1 29 ? 3.403 44.791 17.963 1.000 28.576 60 ASP B N 1
ATOM 1243 C CA . ASP B 1 29 ? 2.256 44.561 18.830 1.000 31.647 60 ASP B CA 1
ATOM 1244 C C . ASP B 1 29 ? 1.826 45.793 19.631 1.000 30.692 60 ASP B C 1
ATOM 1245 O O . ASP B 1 29 ? 0.630 46.030 19.758 1.000 33.494 60 ASP B O 1
ATOM 1250 N N . VAL B 1 30 ? 2.754 46.545 20.226 1.000 26.538 61 VAL B N 1
ATOM 1251 C CA . VAL B 1 30 ? 2.372 47.585 21.177 1.000 28.586 61 VAL B CA 1
ATOM 1252 C C . VAL B 1 30 ? 2.480 48.997 20.595 1.000 28.594 61 VAL B C 1
ATOM 1253 O O . VAL B 1 30 ? 1.909 49.921 21.166 1.000 31.311 61 VAL B O 1
ATOM 1257 N N . GLU B 1 31 ? 3.227 49.179 19.496 1.000 28.029 62 GLU B N 1
ATOM 1258 C CA . GLU B 1 31 ? 3.327 50.472 18.826 1.000 25.479 62 GLU B CA 1
ATOM 1259 C C . GLU B 1 31 ? 3.217 50.240 17.325 1.000 24.280 62 GLU B C 1
ATOM 1260 O O . GLU B 1 31 ? 4.104 50.633 16.571 1.000 23.181 62 GLU B O 1
ATOM 1266 N N . PRO B 1 32 ? 2.133 49.592 16.839 1.000 23.526 63 PRO B N 1
ATOM 1267 C CA . PRO B 1 32 ? 2.081 49.128 15.458 1.000 22.474 63 PRO B CA 1
ATOM 1268 C C . PRO B 1 32 ? 2.203 50.227 14.418 1.000 19.750 63 PRO B C 1
ATOM 1269 O O . PRO B 1 32 ? 2.710 49.976 13.344 1.000 20.341 63 PRO B O 1
ATOM 1273 N N A VAL B 1 33 ? 1.664 51.416 14.706 0.500 19.986 64 VAL B N 1
ATOM 1274 N N B VAL B 1 33 ? 1.701 51.435 14.708 0.500 19.801 64 VAL B N 1
ATOM 1275 C CA A VAL B 1 33 ? 1.794 52.553 13.810 0.500 19.621 64 VAL B CA 1
ATOM 1276 C CA B VAL B 1 33 ? 1.803 52.510 13.734 0.500 19.225 64 VAL B CA 1
ATOM 1277 C C A VAL B 1 33 ? 3.271 52.864 13.533 0.500 18.812 64 VAL B C 1
ATOM 1278 C C B VAL B 1 33 ? 3.265 52.923 13.526 0.500 18.544 64 VAL B C 1
ATOM 1279 O O A VAL B 1 33 ? 3.686 53.020 12.389 0.500 18.601 64 VAL B O 1
ATOM 1280 O O B VAL B 1 33 ? 3.652 53.244 12.404 0.500 18.076 64 VAL B O 1
ATOM 1287 N N . TYR B 1 34 ? 4.073 52.928 14.593 1.000 18.216 65 TYR B N 1
ATOM 1288 C CA . TYR B 1 34 ? 5.496 53.230 14.474 1.000 19.544 65 TYR B CA 1
ATOM 1289 C C . TYR B 1 34 ? 6.251 52.121 13.724 1.000 19.211 65 TYR B C 1
ATOM 1290 O O . TYR B 1 34 ? 7.126 52.424 12.902 1.000 15.812 65 TYR B O 1
ATOM 1299 N N . TYR B 1 35 ? 5.883 50.853 13.980 1.000 18.265 66 TYR B N 1
ATOM 1300 C CA . TYR B 1 35 ? 6.501 49.726 13.288 1.000 16.777 66 TYR B CA 1
ATOM 1301 C C . TYR B 1 35 ? 6.217 49.835 11.788 1.000 16.346 66 TYR B C 1
ATOM 1302 O O . TYR B 1 35 ? 7.137 49.770 10.984 1.000 15.428 66 TYR B O 1
ATOM 1311 N N . GLU B 1 36 ? 4.948 50.083 11.432 1.000 17.071 67 GLU B N 1
ATOM 1312 C CA . GLU B 1 36 ? 4.517 50.099 10.047 1.000 19.470 67 GLU B CA 1
ATOM 1313 C C . GLU B 1 36 ? 5.101 51.287 9.298 1.000 20.402 67 GLU B C 1
ATOM 1314 O O . GLU B 1 36 ? 5.395 51.173 8.105 1.000 20.098 67 GLU B O 1
ATOM 1320 N N . ARG B 1 37 ? 5.214 52.448 9.961 1.000 21.315 68 ARG B N 1
ATOM 1321 C CA . ARG B 1 37 ? 5.799 53.621 9.325 1.000 23.563 68 ARG B CA 1
ATOM 1322 C C . ARG B 1 37 ? 7.278 53.380 9.056 1.000 20.858 68 ARG B C 1
ATOM 1323 O O . ARG B 1 37 ? 7.776 53.748 8.002 1.000 19.130 68 ARG B O 1
ATOM 1331 N N . TYR B 1 38 ? 7.965 52.740 9.998 1.000 19.273 69 TYR B N 1
ATOM 1332 C CA . TYR B 1 38 ? 9.373 52.413 9.785 1.000 18.049 69 TYR B CA 1
ATOM 1333 C C . TYR B 1 38 ? 9.528 51.428 8.619 1.000 17.810 69 TYR B C 1
ATOM 1334 O O . TYR B 1 38 ? 10.373 51.619 7.752 1.000 17.584 69 TYR B O 1
ATOM 1343 N N . MET B 1 39 ? 8.714 50.354 8.605 1.000 16.427 70 MET B N 1
ATOM 1344 C CA . MET B 1 39 ? 8.810 49.351 7.567 1.000 16.779 70 MET B CA 1
ATOM 1345 C C . MET B 1 39 ? 8.431 49.923 6.199 1.000 17.925 70 MET B C 1
ATOM 1346 O O . MET B 1 39 ? 8.985 49.490 5.203 1.000 18.216 70 MET B O 1
ATOM 1351 N N . THR B 1 40 ? 7.518 50.899 6.129 1.000 18.827 71 THR B N 1
ATOM 1352 C CA . THR B 1 40 ? 7.179 51.585 4.887 1.000 20.886 71 THR B CA 1
ATOM 1353 C C . THR B 1 40 ? 8.402 52.311 4.332 1.000 20.983 71 THR B C 1
ATOM 1354 O O . THR B 1 40 ? 8.698 52.228 3.146 1.000 21.124 71 THR B O 1
ATOM 1358 N N . ASP B 1 41 ? 9.115 53.029 5.204 1.000 21.533 72 ASP B N 1
ATOM 1359 C CA . ASP B 1 41 ? 10.348 53.721 4.844 1.000 20.813 72 ASP B CA 1
ATOM 1360 C C . ASP B 1 41 ? 11.401 52.696 4.378 1.000 20.763 72 ASP B C 1
ATOM 1361 O O . ASP B 1 41 ? 11.965 52.794 3.280 1.000 22.164 72 ASP B O 1
ATOM 1366 N N . TYR B 1 42 ? 11.645 51.668 5.204 1.000 17.886 73 TYR B N 1
ATOM 1367 C CA . TYR B 1 42 ? 12.598 50.601 4.909 1.000 17.499 73 TYR B CA 1
ATOM 1368 C C . TYR B 1 42 ? 12.337 49.944 3.544 1.000 18.769 73 TYR B C 1
ATOM 1369 O O . TYR B 1 42 ? 13.270 49.714 2.780 1.000 16.693 73 TYR B O 1
ATOM 1378 N N . LYS B 1 43 ? 11.075 49.599 3.248 1.000 19.145 74 LYS B N 1
ATOM 1379 C CA . LYS B 1 43 ? 10.745 48.869 2.045 1.000 24.245 74 LYS B CA 1
ATOM 1380 C C . LYS B 1 43 ? 10.975 49.715 0.797 1.000 22.664 74 LYS B C 1
ATOM 1381 O O . LYS B 1 43 ? 11.136 49.140 -0.264 1.000 24.795 74 LYS B O 1
ATOM 1387 N N . ASN B 1 44 ? 10.978 51.048 0.921 1.000 24.008 75 ASN B N 1
ATOM 1388 C CA . ASN B 1 44 ? 11.280 51.945 -0.186 1.000 25.930 75 ASN B CA 1
ATOM 1389 C C . ASN B 1 44 ? 12.785 52.082 -0.451 1.000 26.998 75 ASN B C 1
ATOM 1390 O O . ASN B 1 44 ? 13.167 52.771 -1.386 1.000 31.405 75 ASN B O 1
ATOM 1395 N N . LYS B 1 45 ? 13.649 51.469 0.361 1.000 25.088 76 LYS B N 1
ATOM 1396 C CA . LYS B 1 45 ? 15.084 51.606 0.151 1.000 24.113 76 LYS B CA 1
ATOM 1397 C C . LYS B 1 45 ? 15.587 50.463 -0.712 1.000 23.609 76 LYS B C 1
ATOM 1398 O O . LYS B 1 45 ? 15.037 49.361 -0.684 1.000 22.066 76 LYS B O 1
ATOM 1404 N N . PRO B 1 46 ? 16.665 50.681 -1.505 1.000 23.223 77 PRO B N 1
ATOM 1405 C CA . PRO B 1 46 ? 17.281 49.590 -2.248 1.000 23.279 77 PRO B CA 1
ATOM 1406 C C . PRO B 1 46 ? 17.856 48.533 -1.301 1.000 21.882 77 PRO B C 1
ATOM 1407 O O . PRO B 1 46 ? 18.174 48.841 -0.136 1.000 20.199 77 PRO B O 1
ATOM 1411 N N . PRO B 1 47 ? 18.008 47.279 -1.779 1.000 21.584 78 PRO B N 1
ATOM 1412 C CA . PRO B 1 47 ? 18.502 46.178 -0.954 1.000 23.334 78 PRO B CA 1
ATOM 1413 C C . PRO B 1 47 ? 19.820 46.459 -0.219 1.000 21.655 78 PRO B C 1
ATOM 1414 O O . PRO B 1 47 ? 19.967 46.076 0.946 1.000 19.235 78 PRO B O 1
ATOM 1418 N N . HIS B 1 48 ? 20.767 47.170 -0.856 1.000 21.630 79 HIS B N 1
ATOM 1419 C CA . HIS B 1 48 ? 22.051 47.410 -0.205 1.000 22.206 79 HIS B CA 1
ATOM 1420 C C . HIS B 1 48 ? 21.875 48.304 1.033 1.000 19.964 79 HIS B C 1
ATOM 1421 O O . HIS B 1 48 ? 22.599 48.172 2.020 1.000 20.112 79 HIS B O 1
ATOM 1428 N N . VAL B 1 49 ? 20.893 49.212 0.991 1.000 19.344 80 VAL B N 1
ATOM 1429 C CA . VAL B 1 49 ? 20.615 50.096 2.096 1.000 18.200 80 VAL B CA 1
ATOM 1430 C C . VAL B 1 49 ? 19.869 49.351 3.199 1.000 17.247 80 VAL B C 1
ATOM 1431 O O . VAL B 1 49 ? 20.174 49.556 4.373 1.000 18.197 80 VAL B O 1
ATOM 1435 N N . GLN B 1 50 ? 18.846 48.569 2.822 1.000 18.311 81 GLN B N 1
ATOM 1436 C CA . GLN B 1 50 ? 18.167 47.682 3.755 1.000 16.915 81 GLN B CA 1
ATOM 1437 C C . GLN B 1 50 ? 19.169 46.809 4.524 1.000 16.221 81 GLN B C 1
ATOM 1438 O O . GLN B 1 50 ? 19.128 46.711 5.761 1.000 15.953 81 GLN B O 1
ATOM 1444 N N A GLN B 1 51 ? 20.071 46.162 3.799 0.500 16.665 82 GLN B N 1
ATOM 1445 N N B GLN B 1 51 ? 20.075 46.176 3.772 0.500 15.863 82 GLN B N 1
ATOM 1446 C CA A GLN B 1 51 ? 21.006 45.234 4.415 0.500 18.339 82 GLN B CA 1
ATOM 1447 C CA B GLN B 1 51 ? 21.072 45.255 4.308 0.500 16.930 82 GLN B CA 1
ATOM 1448 C C A GLN B 1 51 ? 21.962 45.995 5.340 0.500 16.925 82 GLN B C 1
ATOM 1449 C C B GLN B 1 51 ? 21.965 45.991 5.307 0.500 16.181 82 GLN B C 1
ATOM 1450 O O A GLN B 1 51 ? 22.254 45.511 6.439 0.500 15.605 82 GLN B O 1
ATOM 1451 O O B GLN B 1 51 ? 22.252 45.472 6.383 0.500 15.043 82 GLN B O 1
ATOM 1462 N N . ALA B 1 52 ? 22.367 47.221 4.953 1.000 16.708 83 ALA B N 1
ATOM 1463 C CA . ALA B 1 52 ? 23.250 48.007 5.789 1.000 15.852 83 ALA B CA 1
ATOM 1464 C C . ALA B 1 52 ? 22.574 48.380 7.110 1.000 15.647 83 ALA B C 1
ATOM 1465 O O . ALA B 1 52 ? 23.219 48.339 8.157 1.000 13.797 83 ALA B O 1
ATOM 1467 N N . ALA B 1 53 ? 21.296 48.777 7.047 1.000 15.779 84 ALA B N 1
ATOM 1468 C CA . ALA B 1 53 ? 20.544 49.146 8.234 1.000 15.158 84 ALA B CA 1
ATOM 1469 C C . ALA B 1 53 ? 20.452 47.960 9.185 1.000 15.620 84 ALA B C 1
ATOM 1470 O O . ALA B 1 53 ? 20.683 48.111 10.394 1.000 16.785 84 ALA B O 1
ATOM 1472 N N . ARG B 1 54 ? 20.076 46.771 8.669 1.000 14.544 85 ARG B N 1
ATOM 1473 C CA . ARG B 1 54 ? 20.017 45.581 9.507 1.000 15.457 85 ARG B CA 1
ATOM 1474 C C . ARG B 1 54 ? 21.386 45.279 10.141 1.000 16.381 85 ARG B C 1
ATOM 1475 O O . ARG B 1 54 ? 21.491 45.061 11.361 1.000 15.127 85 ARG B O 1
ATOM 1483 N N . ASP B 1 55 ? 22.436 45.315 9.323 1.000 15.040 86 ASP B N 1
ATOM 1484 C CA . ASP B 1 55 ? 23.785 45.029 9.807 1.000 16.511 86 ASP B CA 1
ATOM 1485 C C . ASP B 1 55 ? 24.187 46.001 10.925 1.000 15.665 86 ASP B C 1
ATOM 1486 O O . ASP B 1 55 ? 24.695 45.562 11.964 1.000 13.462 86 ASP B O 1
ATOM 1491 N N . ARG B 1 56 ? 23.900 47.301 10.732 1.000 15.871 87 ARG B N 1
ATOM 1492 C CA . ARG B 1 56 ? 24.335 48.336 11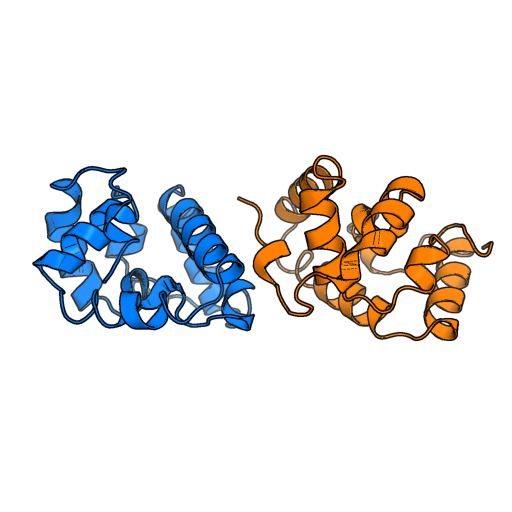.653 1.000 15.188 87 ARG B CA 1
ATOM 1493 C C . ARG B 1 56 ? 23.536 48.264 12.955 1.000 15.524 87 ARG B C 1
ATOM 1494 O O . ARG B 1 56 ? 24.116 48.466 14.008 1.000 13.999 87 ARG B O 1
ATOM 1502 N N . ILE B 1 57 ? 22.218 47.983 12.895 1.000 14.987 88 ILE B N 1
ATOM 1503 C CA . ILE B 1 57 ? 21.455 47.898 14.122 1.000 15.872 88 ILE B CA 1
ATOM 1504 C C . ILE B 1 57 ? 21.839 46.628 14.907 1.000 15.362 88 ILE B C 1
ATOM 1505 O O . ILE B 1 57 ? 21.856 46.658 16.143 1.000 15.470 88 ILE B O 1
ATOM 1510 N N . HIS B 1 58 ? 22.109 45.519 14.204 1.000 14.898 89 HIS B N 1
ATOM 1511 C CA . HIS B 1 58 ? 22.667 44.327 14.850 1.000 16.656 89 HIS B CA 1
ATOM 1512 C C . HIS B 1 58 ? 23.974 44.647 15.568 1.000 14.806 89 HIS B C 1
ATOM 1513 O O . HIS B 1 58 ? 24.163 44.316 16.732 1.000 16.657 89 HIS B O 1
ATOM 1520 N N . TRP B 1 59 ? 24.856 45.367 14.895 1.000 15.312 90 TRP B N 1
ATOM 1521 C CA . TRP B 1 59 ? 26.113 45.793 15.497 1.000 14.697 90 TRP B CA 1
ATOM 1522 C C . TRP B 1 59 ? 25.878 46.673 16.724 1.000 14.950 90 TRP B C 1
ATOM 1523 O O . TRP B 1 59 ? 26.476 46.440 17.786 1.000 14.140 90 TRP B O 1
ATOM 1534 N N . PHE B 1 60 ? 24.943 47.644 16.623 1.000 15.262 91 PHE B N 1
ATOM 1535 C CA . PHE B 1 60 ? 24.653 48.535 17.725 1.000 15.567 91 PHE B CA 1
ATOM 1536 C C . PHE B 1 60 ? 24.262 47.737 18.967 1.000 14.936 91 PHE B C 1
ATOM 1537 O O . PHE B 1 60 ? 24.806 47.967 20.062 1.000 15.885 91 PHE B O 1
ATOM 1545 N N . PHE B 1 61 ? 23.303 46.806 18.810 1.000 16.214 92 PHE B N 1
ATOM 1546 C CA . PHE B 1 61 ? 22.818 46.038 19.943 1.000 15.666 92 PHE B CA 1
ATOM 1547 C C . PHE B 1 61 ? 23.839 44.997 20.426 1.000 17.080 92 PHE B C 1
ATOM 1548 O O . PHE B 1 61 ? 23.688 44.474 21.537 1.000 16.084 92 PHE B O 1
ATOM 1556 N N . SER B 1 62 ? 24.871 44.709 19.626 1.000 15.780 93 SER B N 1
ATOM 1557 C CA . SER B 1 62 ? 25.985 43.882 20.102 1.000 16.072 93 SER B CA 1
ATOM 1558 C C . SER B 1 62 ? 26.889 44.623 21.098 1.000 16.537 93 SER B C 1
ATOM 1559 O O . SER B 1 62 ? 27.647 43.980 21.803 1.000 17.362 93 SER B O 1
ATOM 1562 N N . MET B 1 63 ? 26.841 45.971 21.144 1.000 16.311 94 MET B N 1
ATOM 1563 C CA . MET B 1 63 ? 27.650 46.717 22.098 1.000 18.396 94 MET B CA 1
ATOM 1564 C C . MET B 1 63 ? 27.030 46.644 23.487 1.000 18.206 94 MET B C 1
ATOM 1565 O O . MET B 1 63 ? 25.818 46.482 23.622 1.000 17.046 94 MET B O 1
ATOM 1570 N N . ASP B 1 64 ? 27.901 46.800 24.501 1.000 20.369 95 ASP B N 1
ATOM 1571 C CA . ASP B 1 64 ? 27.469 46.992 25.871 1.000 23.656 95 ASP B CA 1
ATOM 1572 C C . ASP B 1 64 ? 27.037 48.441 26.084 1.000 23.258 95 ASP B C 1
ATOM 1573 O O . ASP B 1 64 ? 27.066 49.245 25.162 1.000 22.631 95 ASP B O 1
ATOM 1578 N N . TYR B 1 65 ? 26.650 48.767 27.315 1.000 23.011 96 TYR B N 1
ATOM 1579 C CA . TYR B 1 65 ? 26.188 50.092 27.675 1.000 23.476 96 TYR B CA 1
ATOM 1580 C C . TYR B 1 65 ? 27.251 51.136 27.329 1.000 21.273 96 TYR B C 1
ATOM 1581 O O . TYR B 1 65 ? 26.927 52.198 26.787 1.000 22.284 96 TYR B O 1
ATOM 1590 N N . ALA B 1 66 ? 28.511 50.842 27.674 1.000 21.673 97 ALA B N 1
ATOM 1591 C CA . ALA B 1 66 ? 29.608 51.778 27.448 1.000 22.182 97 ALA B CA 1
ATOM 1592 C C . ALA B 1 66 ? 29.702 52.143 25.963 1.000 21.074 97 ALA B C 1
ATOM 1593 O O . ALA B 1 66 ? 29.814 53.311 25.613 1.000 20.028 97 ALA B O 1
ATOM 1595 N N . GLY B 1 67 ? 29.619 51.128 25.093 1.000 20.229 98 GLY B N 1
ATOM 1596 C CA . GLY B 1 67 ? 29.722 51.328 23.644 1.000 20.024 98 GLY B CA 1
ATOM 1597 C C . GLY B 1 67 ? 28.534 52.093 23.089 1.000 17.620 98 GLY B C 1
ATOM 1598 O O . GLY B 1 67 ? 28.717 53.033 22.333 1.000 16.834 98 GLY B O 1
ATOM 1599 N N . ARG B 1 68 ? 27.323 51.744 23.535 1.000 18.157 99 ARG B N 1
ATOM 1600 C CA . ARG B 1 68 ? 26.116 52.433 23.080 1.000 18.475 99 ARG B CA 1
ATOM 1601 C C . ARG B 1 68 ? 26.130 53.892 23.520 1.000 20.002 99 ARG B C 1
ATOM 1602 O O . ARG B 1 68 ? 25.739 54.772 22.760 1.000 20.518 99 ARG B O 1
ATOM 1610 N N . ARG B 1 69 ? 26.579 54.148 24.753 1.000 22.110 100 ARG B N 1
ATOM 1611 C CA . ARG B 1 69 ? 26.660 55.515 25.250 1.000 24.608 100 ARG B CA 1
ATOM 1612 C C . ARG B 1 69 ? 27.676 56.333 24.441 1.000 23.193 100 ARG B C 1
ATOM 1613 O O . ARG B 1 69 ? 27.444 57.513 24.146 1.000 23.079 100 ARG B O 1
ATOM 1621 N N . GLN B 1 70 ? 28.837 55.727 24.117 1.000 21.358 101 GLN B N 1
ATOM 1622 C CA . GLN B 1 70 ? 29.848 56.439 23.344 1.000 23.080 101 GLN B CA 1
ATOM 1623 C C . GLN B 1 70 ? 29.321 56.747 21.937 1.000 22.459 101 GLN B C 1
ATOM 1624 O O . GLN B 1 70 ? 29.552 57.824 21.394 1.000 22.821 101 GLN B O 1
ATOM 1630 N N . TYR B 1 71 ? 28.586 55.803 21.352 1.000 21.619 102 TYR B N 1
ATOM 1631 C CA . TYR B 1 71 ? 27.942 56.000 20.053 1.000 22.121 102 TYR B CA 1
ATOM 1632 C C . TYR B 1 71 ? 26.956 57.181 20.116 1.000 21.857 102 TYR B C 1
ATOM 1633 O O . TYR B 1 71 ? 26.923 58.004 19.217 1.000 22.472 102 TYR B O 1
ATOM 1642 N N . SER B 1 72 ? 26.133 57.244 21.164 1.000 20.999 103 SER B N 1
ATOM 1643 C CA . SER B 1 72 ? 25.214 58.349 21.368 1.000 24.378 103 SER B CA 1
ATOM 1644 C C . SER B 1 72 ? 25.945 59.698 21.458 1.000 24.545 103 SER B C 1
ATOM 1645 O O . SER B 1 72 ? 25.481 60.690 20.902 1.000 25.971 103 SER B O 1
ATOM 1648 N N . GLU B 1 73 ? 27.063 59.727 22.192 1.000 25.275 104 GLU B N 1
ATOM 1649 C CA . GLU B 1 73 ? 27.880 60.930 22.319 1.000 28.550 104 GLU B CA 1
ATOM 1650 C C . GLU B 1 73 ? 28.438 61.361 20.952 1.000 25.975 104 GLU B C 1
ATOM 1651 O O . GLU B 1 73 ? 28.412 62.540 20.575 1.000 23.794 104 GLU B O 1
ATOM 1657 N N . ASN B 1 74 ? 28.965 60.379 20.215 1.000 22.661 105 ASN B N 1
ATOM 1658 C CA . ASN B 1 74 ? 29.572 60.611 18.919 1.000 25.423 105 ASN B CA 1
ATOM 1659 C C . ASN B 1 74 ? 28.539 61.216 17.966 1.000 25.657 105 ASN B C 1
ATOM 1660 O O . ASN B 1 74 ? 28.829 62.184 17.259 1.000 26.790 105 ASN B O 1
ATOM 1665 N N . THR B 1 75 ? 27.327 60.647 17.941 1.000 25.054 106 THR B N 1
ATOM 1666 C CA . THR B 1 75 ? 26.284 61.092 17.025 1.000 25.821 106 THR B CA 1
ATOM 1667 C C . THR B 1 75 ? 25.670 62.412 17.502 1.000 26.916 106 THR B C 1
ATOM 1668 O O . THR B 1 75 ? 25.234 63.172 16.646 1.000 26.214 106 THR B O 1
ATOM 1672 N N . ALA B 1 76 ? 25.641 62.685 18.834 1.000 26.055 107 ALA B N 1
ATOM 1673 C CA . ALA B 1 76 ? 25.195 63.974 19.354 1.000 28.539 107 ALA B CA 1
ATOM 1674 C C . ALA B 1 76 ? 26.124 65.093 18.885 1.000 29.354 107 ALA B C 1
ATOM 1675 O O . ALA B 1 76 ? 25.660 66.172 18.522 1.000 34.022 107 ALA B O 1
ATOM 1677 N N . THR B 1 77 ? 27.435 64.852 18.892 1.000 31.445 108 THR B N 1
ATOM 1678 C CA . THR B 1 77 ? 28.399 65.899 18.573 1.000 35.555 108 THR B CA 1
ATOM 1679 C C . THR B 1 77 ? 28.583 66.043 17.055 1.000 38.414 108 THR B C 1
ATOM 1680 O O . THR B 1 77 ? 28.971 67.112 16.597 1.000 35.813 108 THR B O 1
ATOM 1684 N N . ASP B 1 78 ? 28.305 64.994 16.260 1.000 32.379 109 ASP B N 1
ATOM 1685 C CA . ASP B 1 78 ? 28.531 65.028 14.817 1.000 30.812 109 ASP B CA 1
ATOM 1686 C C . ASP B 1 78 ? 27.390 64.294 14.110 1.000 32.122 109 ASP B C 1
ATOM 1687 O O . ASP B 1 78 ? 27.345 63.066 14.125 1.000 29.865 109 ASP B O 1
ATOM 1692 N N . ALA B 1 79 ? 26.501 65.071 13.462 1.000 32.685 110 ALA B N 1
ATOM 1693 C CA . ALA B 1 79 ? 25.367 64.598 12.671 1.000 33.184 110 ALA B CA 1
ATOM 1694 C C . ALA B 1 79 ? 25.771 63.620 11.563 1.000 31.454 110 ALA B C 1
ATOM 1695 O O . ALA B 1 79 ? 24.917 62.884 11.079 1.000 34.845 110 ALA B O 1
ATOM 1697 N N . PHE B 1 80 ? 27.052 63.612 11.160 1.000 25.371 111 PHE B N 1
ATOM 1698 C CA . PHE B 1 80 ? 27.498 62.791 10.037 1.000 25.208 111 PHE B CA 1
ATOM 1699 C C . PHE B 1 80 ? 28.481 61.717 10.501 1.000 22.404 111 PHE B C 1
ATOM 1700 O O . PHE B 1 80 ? 29.099 61.051 9.662 1.000 19.382 111 PHE B O 1
ATOM 1708 N N . PHE B 1 81 ? 28.582 61.527 11.830 1.000 21.133 112 PHE B N 1
ATOM 1709 C CA . PHE B 1 81 ? 29.355 60.445 12.399 1.000 22.379 112 PHE B CA 1
ATOM 1710 C C . PHE B 1 81 ? 28.903 59.083 11.848 1.000 21.209 112 PHE B C 1
ATOM 1711 O O . PHE B 1 81 ? 29.721 58.206 11.534 1.000 17.873 112 PHE B O 1
ATOM 1719 N N . GLU B 1 82 ? 27.583 58.894 11.780 1.000 18.391 113 GLU B N 1
ATOM 1720 C CA . GLU B 1 82 ? 27.020 57.654 11.275 1.000 19.050 113 GLU B CA 1
ATOM 1721 C C . GLU B 1 82 ? 26.922 57.734 9.751 1.000 19.124 113 GLU B C 1
ATOM 1722 O O . GLU B 1 82 ? 26.100 58.478 9.227 1.000 19.499 113 GLU B O 1
ATOM 1728 N N . GLN B 1 83 ? 27.706 56.905 9.060 1.000 18.440 114 GLN B N 1
ATOM 1729 C CA . GLN B 1 83 ? 27.735 56.817 7.604 1.000 21.520 114 GLN B CA 1
ATOM 1730 C C . GLN B 1 83 ? 26.330 56.587 7.010 1.000 19.990 114 GLN B C 1
ATOM 1731 O O . GLN B 1 83 ? 26.019 57.081 5.931 1.000 18.683 114 GLN B O 1
ATOM 1737 N N . LEU B 1 84 ? 25.480 55.798 7.677 1.000 19.762 115 LEU B N 1
ATOM 1738 C CA . LEU B 1 84 ? 24.164 55.496 7.128 1.000 19.854 115 LEU B CA 1
ATOM 1739 C C . LEU B 1 84 ? 23.323 56.760 6.962 1.000 19.935 115 LEU B C 1
ATOM 1740 O O . LEU B 1 84 ? 22.547 56.859 6.015 1.000 20.909 115 LEU B O 1
ATOM 1745 N N . ALA B 1 85 ? 23.539 57.760 7.814 1.000 20.260 116 ALA B N 1
ATOM 1746 C CA . ALA B 1 85 ? 22.788 59.003 7.734 1.000 23.964 116 ALA B CA 1
ATOM 1747 C C . ALA B 1 85 ? 23.097 59.803 6.465 1.000 24.493 116 ALA B C 1
ATOM 1748 O O . ALA B 1 85 ? 22.350 60.717 6.118 1.000 26.399 116 ALA B O 1
ATOM 1750 N N . TRP B 1 86 ? 24.238 59.528 5.828 1.000 24.426 117 TRP B N 1
ATOM 1751 C CA . TRP B 1 86 ? 24.597 60.168 4.571 1.000 23.614 117 TRP B CA 1
ATOM 1752 C C . TRP B 1 86 ? 23.628 59.751 3.470 1.000 24.587 117 TRP B C 1
ATOM 1753 O O . TRP B 1 86 ? 23.602 60.415 2.441 1.000 24.901 117 TRP B O 1
ATOM 1764 N N . MET B 1 87 ? 22.931 58.616 3.639 1.000 26.089 118 MET B N 1
ATOM 1765 C CA . MET B 1 87 ? 22.016 58.084 2.632 1.000 28.124 118 MET B CA 1
ATOM 1766 C C . MET B 1 87 ? 20.592 57.979 3.182 1.000 27.297 118 MET B C 1
ATOM 1767 O O . MET B 1 87 ? 19.633 58.187 2.441 1.000 26.763 118 MET B O 1
ATOM 1772 N N . TRP B 1 88 ? 20.444 57.620 4.472 1.000 21.236 119 TRP B N 1
ATOM 1773 C CA . TRP B 1 88 ? 19.135 57.375 5.061 1.000 21.016 119 TRP B CA 1
ATOM 1774 C C . TRP B 1 88 ? 19.137 57.820 6.527 1.000 21.338 119 TRP B C 1
ATOM 1775 O O . TRP B 1 88 ? 19.364 57.010 7.425 1.000 19.449 119 TRP B O 1
ATOM 1786 N N . PRO B 1 89 ? 18.938 59.125 6.813 1.000 21.807 120 PRO B N 1
ATOM 1787 C CA . PRO B 1 89 ? 19.011 59.619 8.184 1.000 22.259 120 PRO B CA 1
ATOM 1788 C C . PRO B 1 89 ? 18.111 58.886 9.193 1.000 20.070 120 PRO B C 1
ATOM 1789 O O . PRO B 1 89 ? 18.503 58.736 10.348 1.000 22.017 120 PRO B O 1
ATOM 1793 N N . ASN B 1 90 ? 16.956 58.383 8.738 1.000 19.765 121 ASN B N 1
ATOM 1794 C CA . ASN B 1 90 ? 15.992 57.708 9.596 1.000 20.069 121 ASN B CA 1
ATOM 1795 C C . ASN B 1 90 ? 16.118 56.179 9.583 1.000 18.951 121 ASN B C 1
ATOM 1796 O O . ASN B 1 90 ? 15.171 55.488 9.952 1.000 17.519 121 ASN B O 1
ATOM 1801 N N . TRP B 1 91 ? 17.303 55.658 9.233 1.000 17.742 122 TRP B N 1
ATOM 1802 C CA . TRP B 1 91 ? 17.576 54.221 9.196 1.000 16.449 122 TRP B CA 1
ATOM 1803 C C . TRP B 1 91 ? 17.262 53.535 10.532 1.000 15.200 122 TRP B C 1
ATOM 1804 O O . TRP B 1 91 ? 17.042 52.317 10.554 1.000 15.720 122 TRP B O 1
ATOM 1815 N N . ALA B 1 92 ? 17.358 54.278 11.652 1.000 17.297 123 ALA B N 1
ATOM 1816 C CA . ALA B 1 92 ? 17.146 53.720 12.988 1.000 17.477 123 ALA B CA 1
ATOM 1817 C C . ALA B 1 92 ? 15.992 54.396 13.740 1.000 18.918 123 ALA B C 1
ATOM 1818 O O . ALA B 1 92 ? 15.953 54.380 14.989 1.000 17.763 123 ALA B O 1
ATOM 1820 N N . LYS B 1 93 ? 15.040 54.961 12.992 1.000 19.356 124 LYS B N 1
ATOM 1821 C CA . LYS B 1 93 ? 13.990 55.784 13.586 1.000 21.532 124 LYS B CA 1
ATOM 1822 C C . LYS B 1 93 ? 13.169 55.013 14.623 1.000 20.275 124 LYS B C 1
ATOM 1823 O O . LYS B 1 93 ? 12.835 55.542 15.691 1.000 19.638 124 LYS B O 1
ATOM 1829 N N . LEU B 1 94 ? 12.858 53.751 14.322 1.000 20.471 125 LEU B N 1
ATOM 1830 C CA . LEU B 1 94 ? 12.032 52.941 15.199 1.000 18.684 125 LEU B CA 1
ATOM 1831 C C . LEU B 1 94 ? 12.720 52.738 16.545 1.000 20.764 125 LEU B C 1
ATOM 1832 O O . LEU B 1 94 ? 12.026 52.596 17.548 1.000 20.446 125 LEU B O 1
ATOM 1837 N N . PHE B 1 95 ? 14.065 52.670 16.541 1.000 20.181 126 PHE B N 1
ATOM 1838 C CA . PHE B 1 95 ? 14.848 52.353 17.724 1.000 19.483 126 PHE B CA 1
ATOM 1839 C C . PHE B 1 95 ? 15.190 53.617 18.516 1.000 20.092 126 PHE B C 1
ATOM 1840 O O . PHE B 1 95 ? 15.192 53.569 19.748 1.000 21.864 126 PHE B O 1
ATOM 1848 N N . PHE B 1 96 ? 15.519 54.722 17.834 1.000 19.413 127 PHE B N 1
ATOM 1849 C CA . PHE B 1 96 ? 16.189 55.829 18.512 1.000 22.331 127 PHE B CA 1
ATOM 1850 C C . PHE B 1 96 ? 15.326 57.085 18.632 1.000 25.136 127 PHE B C 1
ATOM 1851 O O . PHE B 1 96 ? 15.611 57.912 19.495 1.000 26.743 127 PHE B O 1
ATOM 1859 N N . ASN B 1 97 ? 14.324 57.240 17.770 1.000 25.615 128 ASN B N 1
ATOM 1860 C CA . ASN B 1 97 ? 13.705 58.539 17.554 1.000 27.056 128 ASN B CA 1
ATOM 1861 C C . ASN B 1 97 ? 12.817 58.939 18.731 1.000 29.065 128 ASN B C 1
ATOM 1862 O O . ASN B 1 97 ? 12.686 60.129 19.018 1.000 27.881 128 ASN B O 1
ATOM 1867 N N . ASN B 1 98 ? 12.116 57.989 19.357 1.000 27.006 129 ASN B N 1
ATOM 1868 C CA . ASN B 1 98 ? 10.964 58.360 20.166 1.000 29.286 129 ASN B CA 1
ATOM 1869 C C . ASN B 1 98 ? 11.056 57.675 21.526 1.000 28.295 129 ASN B C 1
ATOM 1870 O O . ASN B 1 98 ? 11.076 56.443 21.604 1.000 24.517 129 ASN B O 1
ATOM 1875 N N . LYS B 1 99 ? 11.083 58.469 22.594 1.000 27.444 130 LYS B N 1
ATOM 1876 C CA . LYS B 1 99 ? 11.322 57.954 23.935 1.000 29.718 130 LYS B CA 1
ATOM 1877 C C . LYS B 1 99 ? 10.152 57.091 24.439 1.000 26.258 130 LYS B C 1
ATOM 1878 O O . LYS B 1 99 ? 10.339 56.141 25.215 1.000 25.810 130 LYS B O 1
ATOM 1884 N N . GLY B 1 100 ? 8.933 57.447 24.020 1.000 23.803 131 GLY B N 1
ATOM 1885 C CA . GLY B 1 100 ? 7.737 56.730 24.436 1.000 25.718 131 GLY B CA 1
ATOM 1886 C C . GLY B 1 100 ? 7.691 55.339 23.825 1.000 22.668 131 GLY B C 1
ATOM 1887 O O . GLY B 1 100 ? 7.450 54.363 24.503 1.000 22.401 131 GLY B O 1
ATOM 1888 N N . VAL B 1 101 ? 7.938 55.267 22.519 1.000 23.473 132 VAL B N 1
ATOM 1889 C CA . VAL B 1 101 ? 8.077 54.011 21.806 1.000 22.664 132 VAL B CA 1
ATOM 1890 C C . VAL B 1 101 ? 9.180 53.163 22.437 1.000 23.258 132 VAL B C 1
ATOM 1891 O O . VAL B 1 101 ? 8.956 51.984 22.681 1.000 23.769 132 VAL B O 1
ATOM 1895 N N . ALA B 1 102 ? 10.330 53.763 22.776 1.000 22.776 133 ALA B N 1
ATOM 1896 C CA . ALA B 1 102 ? 11.451 53.036 23.368 1.000 23.859 133 ALA B CA 1
ATOM 1897 C C . ALA B 1 102 ? 11.068 52.424 24.717 1.000 24.436 133 ALA B C 1
ATOM 1898 O O . ALA B 1 102 ? 11.421 51.276 24.996 1.000 23.475 133 ALA B O 1
ATOM 1900 N N . ALA B 1 103 ? 10.320 53.176 25.542 1.000 24.545 134 ALA B N 1
ATOM 1901 C CA . ALA B 1 103 ? 9.896 52.666 26.845 1.000 25.598 134 ALA B CA 1
ATOM 1902 C C . ALA B 1 103 ? 8.898 51.519 26.679 1.000 24.049 134 ALA B C 1
ATOM 1903 O O . ALA B 1 103 ? 9.014 50.472 27.307 1.000 26.876 134 ALA B O 1
ATOM 1905 N N . ASN B 1 104 ? 7.936 51.672 25.776 1.000 26.890 135 ASN B N 1
ATOM 1906 C CA . ASN B 1 104 ? 6.893 50.661 25.611 1.000 25.944 135 ASN B CA 1
ATOM 1907 C C . ASN B 1 104 ? 7.462 49.374 25.005 1.000 26.435 135 ASN B C 1
ATOM 1908 O O . ASN B 1 104 ? 7.067 48.279 25.424 1.000 26.501 135 ASN B O 1
ATOM 1913 N N . THR B 1 105 ? 8.353 49.495 24.001 1.000 21.018 136 THR B N 1
ATOM 1914 C CA . THR B 1 105 ? 8.952 48.309 23.405 1.000 21.690 136 THR B CA 1
ATOM 1915 C C . THR B 1 105 ? 9.898 47.615 24.386 1.000 21.801 136 THR B C 1
ATOM 1916 O O . THR B 1 105 ? 9.850 46.392 24.517 1.000 23.922 136 THR B O 1
ATOM 1920 N N . THR B 1 106 ? 10.782 48.356 25.064 1.000 22.022 137 THR B N 1
ATOM 1921 C CA . THR B 1 106 ? 11.763 47.712 25.941 1.000 23.095 137 THR B CA 1
ATOM 1922 C C . THR B 1 106 ? 11.104 47.135 27.207 1.000 26.127 137 THR B C 1
ATOM 1923 O O . THR B 1 106 ? 11.683 46.274 27.856 1.000 26.861 137 THR B O 1
ATOM 1927 N N . ASP B 1 107 ? 9.907 47.602 27.567 1.000 25.682 138 ASP B N 1
ATOM 1928 C CA . ASP B 1 107 ? 9.143 47.018 28.657 1.000 28.967 138 ASP B CA 1
ATOM 1929 C C . ASP B 1 107 ? 8.806 45.548 28.402 1.000 28.857 138 ASP B C 1
ATOM 1930 O O . ASP B 1 107 ? 8.675 44.805 29.370 1.000 29.766 138 ASP B O 1
ATOM 1935 N N . VAL B 1 108 ? 8.604 45.140 27.127 1.000 24.322 139 VAL B N 1
ATOM 1936 C CA . VAL B 1 108 ? 8.076 43.813 26.821 1.000 24.319 139 VAL B CA 1
ATOM 1937 C C . VAL B 1 108 ? 8.947 43.009 25.832 1.000 24.974 139 VAL B C 1
ATOM 1938 O O . VAL B 1 108 ? 8.638 41.849 25.529 1.000 22.138 139 VAL B O 1
ATOM 1942 N N . CYS B 1 109 ? 10.052 43.585 25.326 1.000 22.018 140 CYS B N 1
ATOM 1943 C CA . CYS B 1 109 ? 10.733 42.965 24.194 1.000 23.525 140 CYS B CA 1
ATOM 1944 C C . CYS B 1 109 ? 11.299 41.585 24.559 1.000 22.611 140 CYS B C 1
ATOM 1945 O O . CYS B 1 109 ? 11.420 40.716 23.689 1.000 18.612 140 CYS B O 1
ATOM 1948 N N . GLU B 1 110 ? 11.609 41.349 25.843 1.000 21.689 141 GLU B N 1
ATOM 1949 C CA . GLU B 1 110 ? 12.272 40.114 26.227 1.000 25.303 141 GLU B CA 1
ATOM 1950 C C . GLU B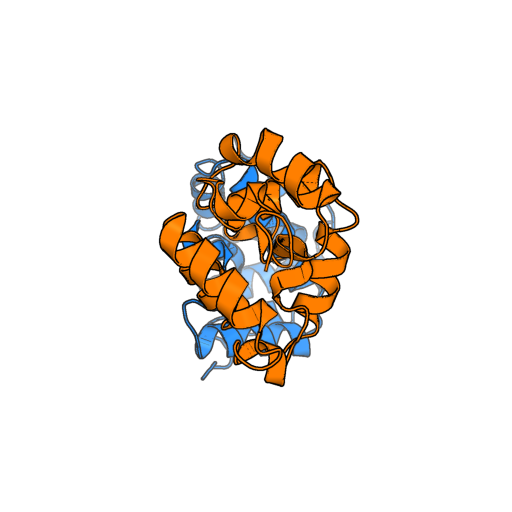 1 110 ? 11.367 38.895 26.052 1.000 22.617 141 GLU B C 1
ATOM 1951 O O . GLU B 1 110 ? 11.892 37.784 26.005 1.000 19.240 141 GLU B O 1
ATOM 1957 N N . GLN B 1 111 ? 10.045 39.090 25.914 1.000 21.343 142 GLN B N 1
ATOM 1958 C CA . GLN B 1 111 ? 9.180 37.932 25.734 1.000 23.827 142 GLN B CA 1
ATOM 1959 C C . GLN B 1 111 ? 9.148 37.445 24.284 1.000 22.037 142 GLN B C 1
ATOM 1960 O O . GLN B 1 111 ? 8.635 36.364 24.032 1.000 21.240 142 GLN B O 1
ATOM 1966 N N . TYR B 1 112 ? 9.783 38.160 23.358 1.000 19.873 143 TYR B N 1
ATOM 1967 C CA . TYR B 1 112 ? 9.737 37.785 21.953 1.000 20.444 143 TYR B CA 1
ATOM 1968 C C . TYR B 1 112 ? 10.950 36.943 21.568 1.000 20.251 143 TYR B C 1
ATOM 1969 O O . TYR B 1 112 ? 11.985 36.996 22.235 1.000 20.328 143 TYR B O 1
ATOM 1978 N N . PRO B 1 113 ? 10.866 36.180 20.449 1.000 21.638 144 PRO B N 1
ATOM 1979 C CA . PRO B 1 113 ? 11.995 35.374 19.993 1.000 21.310 144 PRO B CA 1
ATOM 1980 C C . PRO B 1 113 ? 13.154 36.257 19.527 1.000 20.978 144 PRO B C 1
ATOM 1981 O O . PRO B 1 113 ? 12.966 37.161 18.717 1.000 21.796 144 PRO B O 1
ATOM 1985 N N . PRO B 1 114 ? 14.383 36.031 20.034 1.000 22.039 145 PRO B N 1
ATOM 1986 C CA . PRO B 1 114 ? 15.536 36.843 19.631 1.000 21.052 145 PRO B CA 1
ATOM 1987 C C . PRO B 1 114 ? 15.881 36.750 18.141 1.000 20.949 145 PRO B C 1
ATOM 1988 O O . PRO B 1 114 ? 16.450 37.690 17.592 1.000 19.966 145 PRO B O 1
ATOM 1992 N N . ASP B 1 115 ? 15.482 35.641 17.497 1.000 18.623 146 ASP B N 1
ATOM 1993 C CA . ASP B 1 115 ? 15.900 35.288 16.149 1.000 21.802 146 ASP B CA 1
ATOM 1994 C C . ASP B 1 115 ? 14.771 35.384 15.123 1.000 19.627 146 ASP B C 1
ATOM 1995 O O . ASP B 1 115 ? 14.848 34.796 14.044 1.000 23.399 146 ASP B O 1
ATOM 2000 N N . ASP B 1 116 ? 13.707 36.122 15.434 1.000 22.357 147 ASP B N 1
ATOM 2001 C CA . ASP B 1 116 ? 12.592 36.243 14.514 1.000 21.724 147 ASP B CA 1
ATOM 2002 C C . ASP B 1 116 ? 12.925 37.304 13.475 1.000 20.703 147 ASP B C 1
ATOM 2003 O O . ASP B 1 116 ? 12.536 38.469 13.576 1.000 18.815 147 ASP B O 1
ATOM 2008 N N . MET B 1 117 ? 13.598 36.872 12.415 1.000 22.952 148 MET B N 1
ATOM 2009 C CA . MET B 1 117 ? 14.024 37.781 11.362 1.000 22.644 148 MET B CA 1
ATOM 2010 C C . MET B 1 117 ? 12.856 38.177 10.459 1.000 22.387 148 MET B C 1
ATOM 2011 O O . MET B 1 117 ? 13.016 39.052 9.601 1.000 22.157 148 MET B O 1
ATOM 2016 N N . SER B 1 118 ? 11.680 37.563 10.654 1.000 23.220 149 SER B N 1
ATOM 2017 C CA . SER B 1 118 ? 10.513 37.837 9.829 1.000 23.556 149 SER B CA 1
ATOM 2018 C C . SER B 1 118 ? 9.975 39.244 10.097 1.000 21.534 149 SER B C 1
ATOM 2019 O O . SER B 1 118 ? 9.172 39.742 9.304 1.000 20.584 149 SER B O 1
ATOM 2022 N N . VAL B 1 119 ? 10.403 39.901 11.197 1.000 19.579 150 VAL B N 1
ATOM 2023 C CA . VAL B 1 119 ? 10.069 41.315 11.426 1.000 17.329 150 VAL B CA 1
ATOM 2024 C C . VAL B 1 119 ? 10.535 42.223 10.279 1.000 17.811 150 VAL B C 1
ATOM 2025 O O . VAL B 1 119 ? 10.004 43.324 10.116 1.000 17.798 150 VAL B O 1
ATOM 2029 N N . TRP B 1 120 ? 11.552 41.794 9.514 1.000 15.891 151 TRP B N 1
ATOM 2030 C CA . TRP B 1 120 ? 12.105 42.559 8.406 1.000 17.958 151 TRP B CA 1
ATOM 2031 C C . TRP B 1 120 ? 11.332 42.366 7.107 1.000 17.495 151 TRP B C 1
ATOM 2032 O O . TRP B 1 120 ? 11.691 42.963 6.115 1.000 17.160 151 TRP B O 1
ATOM 2043 N N . ASN B 1 121 ? 10.287 41.538 7.111 1.000 18.529 152 ASN B N 1
ATOM 2044 C CA . ASN B 1 121 ? 9.382 41.404 5.983 1.000 20.406 152 ASN B CA 1
ATOM 2045 C C . ASN B 1 121 ? 8.055 42.037 6.405 1.000 22.025 152 ASN B C 1
ATOM 2046 O O . ASN B 1 121 ? 7.407 41.571 7.359 1.000 25.584 152 ASN B O 1
ATOM 2051 N N . TRP B 1 122 ? 7.620 43.058 5.692 1.000 26.180 153 TRP B N 1
ATOM 2052 C CA . TRP B 1 122 ? 6.290 43.597 5.955 1.000 33.198 153 TRP B CA 1
ATOM 2053 C C . TRP B 1 122 ? 5.644 43.931 4.610 1.000 39.557 153 TRP B C 1
ATOM 2054 O O . TRP B 1 122 ? 6.158 44.773 3.894 1.000 39.523 153 TRP B O 1
ATOM 2065 N N . ASP B 1 123 ? 4.561 43.208 4.279 1.000 42.653 154 ASP B N 1
ATOM 2066 C CA . ASP B 1 123 ? 4.063 43.117 2.913 1.000 50.343 154 ASP B CA 1
ATOM 2067 C C . ASP B 1 123 ? 2.530 43.220 2.906 1.000 47.957 154 ASP B C 1
ATOM 2068 O O . ASP B 1 123 ? 2.046 44.291 3.340 1.000 55.838 154 ASP B O 1
#

Foldseek 3Di:
DADCQPQAHVLLLAFLAAPVLLLVLCVPQVVVLLVVLLVLLVPADPVLNVVLNVVSRVLSVDHSVSVVVVRVQCVVPVCSDVSCVRPVCSPCCRGVGNVSSCSSSVCSVVDDRDPCCSNDDD/DDCCPQFGVLLLAFLAAPVLLLVLCCPPVVVLSVVLLVLLVPDPPVLNVVLNVVSRVLSPDHSVSVVVVRVQCVVPVPSDVSCVPPVCSPVQRGPDNVSSVSSSVGSVVDDRPPPCSNDDD

Radius of gyration: 20.58 Å; Cα contacts (8 Å, |Δi|>4): 300; chains: 2; bounding box: 40×52×46 Å

Nearest PDB structures (foldseek):
  7ref-assembly2_B  TM=1.006E+00  e=9.619E-20  Mycolicibacterium smegmatis
  8dri-assembly2_B  TM=9.715E-01  e=4.824E-11  Mycobacterium tuberculosis H37Rv
  7kl9-assembly1_D  TM=2.066E-01  e=8.051E+00  Homo sapiens
  7ref-assembly2_B  TM=1.004E+00  e=1.781E-18  Mycolicibacterium smegmatis
  8dri-assembly2_B  TM=9.678E-01  e=6.561E-11  Mycobacterium tuberculosis H37Rv

Secondary structure (DSSP, 8-state):
---SSSSS-HHHHH----HHHHHHHHHHH-HHHHHHHHHHHHTS-HHHHHHHHHHHHHHHHS-HHHHHHHHHHHHH-TT--GGGGT-TTTTHHHHS-HHHHHHHHTTGGGS-TT-GGGG---/--SSSSS-HHHHH----HHHHHHHHHHHSHHHHHHHHHHHHTS-HHHHHHHHHHHHHHHHS-HHHHHHHHHHHHH-TTSSGGGGT-TTTTHHHHS-HHHHHHHHHHGGGS-TT-GGGG---

InterPro domains:
  IPR031702 Protein of unknown function DUF5078 [PF16877] (35-153)

Organism: Mycolicibacterium smegmatis (strain ATCC 700084 / mc(2)155) (NCBI:txid246196)

B-factor: mean 26.16, std 10.94, range [13.46, 87.44]

Sequence (243 aa):
DATDDYPIPNRIMRTPCTAEQIMAAARDVEPVYYEERYMTDYKKNKPPHVQQAARDRIHWFFSMDYAGRRQYSENTATDAFFEQLAWMWPNWAKLFFNNKGVAANTTDVCEQYPPDDMSVWNWDATDDYPIPNRIMRTPCTAEQIMAAARDVEPVVYYERYMTDYKNKPPHVQQQAARDRIHWFFSMDYAGRRQYSENTATDAFFEQLAWMWPNWAKLFFNNKGVAANTTDVCEQYPPDDMSVWNWD